Protein AF-A0A967Y4Q7-F1 (afdb_monomer_lite)

Structure (mmCIF, N/CA/C/O backbone):
data_AF-A0A967Y4Q7-F1
#
_entry.id   AF-A0A967Y4Q7-F1
#
loop_
_atom_site.group_PDB
_atom_site.id
_atom_site.type_symbol
_atom_site.label_atom_id
_atom_site.label_alt_id
_atom_site.label_comp_id
_atom_site.label_asym_id
_atom_site.label_entity_id
_atom_site.label_seq_id
_atom_site.pdbx_PDB_ins_code
_atom_site.Cartn_x
_atom_site.Cartn_y
_atom_site.Cartn_z
_atom_site.occupancy
_atom_site.B_iso_or_equiv
_atom_site.auth_seq_id
_atom_site.auth_comp_id
_atom_site.auth_asym_id
_atom_site.auth_atom_id
_atom_site.pdbx_PDB_model_num
ATOM 1 N N . ALA A 1 1 ? 16.963 26.148 -18.806 1.00 37.78 1 ALA A N 1
ATOM 2 C CA . ALA A 1 1 ? 16.227 24.899 -18.548 1.00 37.78 1 ALA A CA 1
ATOM 3 C C . ALA A 1 1 ? 15.936 24.837 -17.059 1.00 37.78 1 ALA A C 1
ATOM 5 O O . ALA A 1 1 ? 16.875 24.818 -16.275 1.00 37.78 1 ALA A O 1
ATOM 6 N N . VAL A 1 2 ? 14.665 24.935 -16.664 1.00 33.19 2 VAL A N 1
ATOM 7 C CA . VAL A 1 2 ? 14.272 24.730 -15.265 1.00 33.19 2 VAL A CA 1
ATOM 8 C C . VAL A 1 2 ? 14.426 23.237 -15.007 1.00 33.19 2 VAL A C 1
ATOM 10 O O . VAL A 1 2 ? 13.706 22.429 -15.586 1.00 33.19 2 VAL A O 1
ATOM 13 N N . THR A 1 3 ? 15.435 22.876 -14.223 1.00 41.47 3 THR A N 1
ATOM 14 C CA . THR A 1 3 ? 15.674 21.522 -13.732 1.00 41.47 3 THR A CA 1
ATOM 15 C C . THR A 1 3 ? 14.458 21.097 -12.917 1.00 41.47 3 THR A C 1
ATOM 17 O O . THR A 1 3 ? 14.255 21.542 -11.789 1.00 41.47 3 THR A O 1
ATOM 20 N N . GLY A 1 4 ? 13.595 20.291 -13.535 1.00 41.75 4 GLY A N 1
ATOM 21 C CA . GLY A 1 4 ? 12.357 19.776 -12.960 1.00 41.75 4 GLY A CA 1
ATOM 22 C C . GLY A 1 4 ? 12.623 18.727 -11.888 1.00 41.75 4 GLY A C 1
ATOM 23 O O . GLY A 1 4 ? 12.238 17.575 -12.035 1.00 41.75 4 GLY A O 1
ATOM 24 N N . SER A 1 5 ? 13.253 19.132 -10.789 1.00 44.91 5 SER A N 1
ATOM 25 C CA . SER A 1 5 ? 13.360 18.362 -9.552 1.00 44.91 5 SER A CA 1
ATOM 26 C C . SER A 1 5 ? 12.029 18.384 -8.792 1.00 44.91 5 SER A C 1
ATOM 28 O O . SER A 1 5 ? 11.983 18.713 -7.611 1.00 44.91 5 SER A O 1
ATOM 30 N N . PHE A 1 6 ? 10.919 18.045 -9.449 1.00 44.53 6 PHE A N 1
ATOM 31 C CA . PHE A 1 6 ? 9.674 17.717 -8.754 1.00 44.53 6 PHE A CA 1
ATOM 32 C C . PHE A 1 6 ? 9.719 16.234 -8.381 1.00 44.53 6 PHE A C 1
ATOM 34 O O . PHE A 1 6 ? 9.002 15.409 -8.931 1.00 44.53 6 PHE A O 1
ATOM 41 N N . ALA A 1 7 ? 10.635 15.890 -7.473 1.00 47.94 7 ALA A N 1
ATOM 42 C CA . ALA A 1 7 ? 10.670 14.579 -6.836 1.00 47.94 7 ALA A CA 1
ATOM 43 C C . ALA A 1 7 ? 9.380 14.357 -6.019 1.00 47.94 7 ALA A C 1
ATOM 45 O O . ALA A 1 7 ? 8.644 15.289 -5.729 1.00 47.94 7 ALA A O 1
ATOM 46 N N . LEU A 1 8 ? 9.106 13.140 -5.560 1.00 43.34 8 LEU A N 1
ATOM 47 C CA . LEU A 1 8 ? 8.021 12.843 -4.603 1.00 43.34 8 LEU A CA 1
ATOM 48 C C . LEU A 1 8 ? 8.136 13.601 -3.258 1.00 43.34 8 LEU A C 1
ATOM 50 O O . LEU A 1 8 ? 7.168 13.692 -2.498 1.00 43.34 8 LEU A O 1
ATOM 54 N N . LEU A 1 9 ? 9.314 14.168 -2.981 1.00 46.34 9 LEU A N 1
ATOM 55 C CA . LEU A 1 9 ? 9.641 14.926 -1.772 1.00 46.34 9 LEU A CA 1
ATOM 56 C C . LEU A 1 9 ? 8.742 16.158 -1.548 1.00 46.34 9 LEU A C 1
ATOM 58 O O . LEU A 1 9 ? 8.287 16.320 -0.421 1.00 46.34 9 LEU A O 1
ATOM 62 N N . PRO A 1 10 ? 8.417 17.003 -2.546 1.00 50.44 10 PRO A N 1
ATOM 63 C CA . PRO A 1 10 ? 7.498 18.119 -2.363 1.00 50.44 10 PRO A CA 1
ATOM 64 C C . PRO A 1 10 ? 6.077 17.734 -1.953 1.00 50.44 10 PRO A C 1
ATOM 66 O O . PRO A 1 10 ? 5.562 18.403 -1.085 1.00 50.44 10 PRO A O 1
ATOM 69 N N . ILE A 1 11 ? 5.406 16.695 -2.461 1.00 52.03 11 ILE A N 1
ATOM 70 C CA . ILE A 1 11 ? 3.996 16.464 -2.049 1.00 52.03 11 ILE A CA 1
ATOM 71 C C . ILE A 1 11 ? 3.916 15.831 -0.652 1.00 52.03 11 ILE A C 1
ATOM 73 O O . ILE A 1 11 ? 3.175 16.311 0.207 1.00 52.03 11 ILE A O 1
ATOM 77 N N . ILE A 1 12 ? 4.725 14.801 -0.378 1.00 52.66 12 ILE A N 1
ATOM 78 C CA . ILE A 1 12 ? 4.792 14.190 0.961 1.00 52.66 12 ILE A CA 1
ATOM 79 C C . ILE A 1 12 ? 5.370 15.193 1.974 1.00 52.66 12 ILE A C 1
ATOM 81 O O . ILE A 1 12 ? 4.873 15.307 3.090 1.00 52.66 12 ILE A O 1
ATOM 85 N N . GLY A 1 13 ? 6.380 15.968 1.580 1.00 53.22 13 GLY A N 1
ATOM 86 C CA . GLY A 1 13 ? 6.998 16.994 2.417 1.00 53.22 13 GLY A CA 1
ATOM 87 C C . GLY A 1 13 ? 6.123 18.228 2.642 1.00 53.22 13 GLY A C 1
ATOM 88 O O . GLY A 1 13 ? 6.105 18.764 3.740 1.00 53.22 13 GLY A O 1
ATOM 89 N N . PHE A 1 14 ? 5.376 18.688 1.639 1.00 55.16 14 PHE A N 1
ATOM 90 C CA . PHE A 1 14 ? 4.602 19.935 1.709 1.00 55.16 14 PHE A CA 1
ATOM 91 C C . PHE A 1 14 ? 3.170 19.726 2.198 1.00 55.16 14 PHE A C 1
ATOM 93 O O . PHE A 1 14 ? 2.576 20.654 2.729 1.00 55.16 14 PHE A O 1
ATOM 100 N N . VAL A 1 15 ? 2.605 18.527 2.033 1.00 58.84 15 VAL A N 1
ATOM 101 C CA . VAL A 1 15 ? 1.252 18.196 2.511 1.00 58.84 15 VAL A CA 1
ATOM 102 C C . VAL A 1 15 ? 1.319 17.182 3.647 1.00 58.84 15 VAL A C 1
ATOM 104 O O . VAL A 1 15 ? 0.730 17.401 4.701 1.00 58.84 15 VAL A O 1
ATOM 107 N N . GLY A 1 16 ? 2.090 16.107 3.484 1.00 66.00 16 GLY A N 1
ATOM 108 C CA . GLY A 1 16 ? 2.197 15.044 4.486 1.00 66.00 16 GLY A CA 1
ATOM 109 C C . GLY A 1 16 ? 2.816 15.506 5.807 1.00 66.00 16 GLY A C 1
ATOM 110 O O . GLY A 1 16 ? 2.240 15.246 6.857 1.00 66.00 16 GLY A O 1
ATOM 111 N N . VAL A 1 17 ? 3.939 16.234 5.780 1.00 72.19 17 VAL A N 1
ATOM 112 C CA . VAL A 1 17 ? 4.586 16.753 7.004 1.00 72.19 17 VAL A CA 1
ATOM 113 C C . VAL A 1 17 ? 3.688 17.728 7.769 1.00 72.19 17 VAL A C 1
ATOM 115 O O . VAL A 1 17 ? 3.510 17.512 8.964 1.00 72.19 17 VAL A O 1
ATOM 118 N N . PRO A 1 18 ? 3.085 18.769 7.162 1.00 73.00 18 PRO A N 1
ATOM 119 C CA . PRO A 1 18 ? 2.201 19.655 7.912 1.00 73.00 18 PRO A CA 1
ATOM 120 C C . PRO A 1 18 ? 0.916 18.972 8.372 1.00 73.00 18 PRO A C 1
ATOM 122 O O . PRO A 1 18 ? 0.456 19.302 9.459 1.00 73.00 18 PRO A O 1
ATOM 125 N N . ILE A 1 19 ? 0.370 17.998 7.630 1.00 75.56 19 ILE A N 1
ATOM 126 C CA . ILE A 1 19 ? -0.729 17.168 8.144 1.00 75.56 19 ILE A CA 1
ATOM 127 C C . ILE A 1 19 ? -0.257 16.413 9.382 1.00 75.56 19 ILE A C 1
ATOM 129 O O . ILE A 1 19 ? -0.888 16.550 10.417 1.00 75.56 19 ILE A O 1
ATOM 133 N N . LEU A 1 20 ? 0.871 15.701 9.316 1.00 76.06 20 LEU A N 1
ATOM 134 C CA . LEU A 1 20 ? 1.424 14.946 10.442 1.00 76.06 20 LEU A CA 1
ATOM 135 C C . LEU A 1 20 ? 1.675 15.848 11.661 1.00 76.06 20 LEU A C 1
ATOM 137 O O . LEU A 1 20 ? 1.297 15.510 12.780 1.00 76.06 20 LEU A O 1
ATOM 141 N N . LEU A 1 21 ? 2.276 17.020 11.445 1.00 78.38 21 LEU A N 1
ATOM 142 C CA . LEU A 1 21 ? 2.507 18.019 12.486 1.00 78.38 21 LEU A CA 1
ATOM 143 C C . LEU A 1 21 ? 1.187 18.549 13.047 1.00 78.38 21 LEU A C 1
ATOM 145 O O . LEU A 1 21 ? 1.064 18.680 14.261 1.00 78.38 21 LEU A O 1
ATOM 149 N N . ALA A 1 22 ? 0.187 18.807 12.205 1.00 76.44 22 ALA A N 1
ATOM 150 C CA . ALA A 1 22 ? -1.138 19.202 12.658 1.00 76.44 22 ALA A CA 1
ATOM 151 C C . ALA A 1 22 ? -1.788 18.090 13.493 1.00 76.44 22 ALA A C 1
ATOM 153 O O . ALA A 1 22 ? -2.303 18.383 14.566 1.00 76.44 22 ALA A O 1
ATOM 154 N N . THR A 1 23 ? -1.702 16.816 13.101 1.00 75.94 23 THR A N 1
ATOM 155 C CA . THR A 1 23 ? -2.238 15.708 13.906 1.00 75.94 23 THR A CA 1
ATOM 156 C C . THR A 1 23 ? -1.510 15.558 15.243 1.00 75.94 23 THR A C 1
ATOM 158 O O . THR A 1 23 ? -2.141 15.285 16.256 1.00 75.94 23 THR A O 1
ATOM 161 N N . LEU A 1 24 ? -0.194 15.765 15.290 1.00 78.25 24 LEU A N 1
ATOM 162 C CA . LEU A 1 24 ? 0.583 15.613 16.527 1.00 78.25 24 LEU A CA 1
ATOM 163 C C . LEU A 1 24 ? 0.450 16.817 17.478 1.00 78.25 24 LEU A C 1
ATOM 165 O O . LEU A 1 24 ? 0.500 16.672 18.704 1.00 78.25 24 LEU A O 1
ATOM 169 N N . LEU A 1 25 ? 0.308 18.025 16.932 1.00 82.62 25 LEU A N 1
ATOM 170 C CA . LEU A 1 25 ? 0.330 19.266 17.708 1.00 82.62 25 LEU A CA 1
ATOM 171 C C . LEU A 1 25 ? -1.070 19.807 18.019 1.00 82.62 25 LEU A C 1
ATOM 173 O O . LEU A 1 25 ? -1.231 20.482 19.036 1.00 82.62 25 LEU A O 1
ATOM 177 N N . HIS A 1 26 ? -2.080 19.506 17.199 1.00 81.00 26 HIS A N 1
ATOM 178 C CA . HIS A 1 26 ? -3.440 19.997 17.408 1.00 81.00 26 HIS A CA 1
ATOM 179 C C . HIS A 1 26 ? -4.152 19.204 18.519 1.00 81.00 26 HIS A C 1
ATOM 181 O O . HIS A 1 26 ? -4.072 17.975 18.532 1.00 81.00 26 HIS A O 1
ATOM 187 N N . PRO A 1 27 ? -4.904 19.853 19.429 1.00 76.44 27 PRO A N 1
ATOM 188 C CA . PRO A 1 27 ? -5.603 19.171 20.523 1.00 76.44 27 PRO A CA 1
ATOM 189 C C . PRO A 1 27 ? -6.540 18.050 20.046 1.00 76.44 27 PRO A C 1
ATOM 191 O O . PRO A 1 27 ? -6.556 16.977 20.640 1.00 76.44 27 PRO A O 1
ATOM 194 N N . SER A 1 28 ? -7.242 18.246 18.925 1.00 74.00 28 SER A N 1
ATOM 195 C CA . SER A 1 28 ? -8.076 17.196 18.312 1.00 74.00 28 SER A CA 1
ATOM 196 C C . SER A 1 28 ? -7.262 16.018 17.768 1.00 74.00 28 SER A C 1
ATOM 198 O O . SER A 1 28 ? -7.726 14.885 17.793 1.00 74.00 28 SER A O 1
ATOM 200 N N . GLY A 1 29 ? -6.041 16.270 17.290 1.00 70.75 29 GLY A N 1
ATOM 201 C CA . GLY A 1 29 ? -5.154 15.218 16.804 1.00 70.75 29 GLY A CA 1
ATOM 202 C C . GLY A 1 29 ? -4.457 14.462 17.942 1.00 70.75 29 GLY A C 1
ATOM 203 O O . GLY A 1 29 ? -4.289 13.252 17.861 1.00 70.75 29 GLY A O 1
ATOM 204 N N . ARG A 1 30 ? -4.158 15.128 19.064 1.00 76.50 30 ARG A N 1
ATOM 205 C CA . ARG A 1 30 ? -3.677 14.459 20.285 1.00 76.50 30 ARG A CA 1
ATOM 206 C C . ARG A 1 30 ? -4.717 13.517 20.883 1.00 76.50 30 ARG A C 1
ATOM 208 O O . ARG A 1 30 ? -4.339 12.453 21.358 1.00 76.50 30 ARG A O 1
ATOM 215 N N . GLY A 1 31 ? -5.999 13.886 20.823 1.00 74.69 31 GLY A N 1
ATOM 216 C CA . GLY A 1 31 ? -7.104 12.993 21.186 1.00 74.69 31 GLY A CA 1
ATOM 217 C C . GLY A 1 31 ? -7.113 11.723 20.334 1.00 74.69 31 GLY A C 1
ATOM 218 O O . GLY A 1 31 ? -7.131 10.629 20.884 1.00 74.69 31 GLY A O 1
ATOM 219 N N . LEU A 1 32 ? -6.967 11.871 19.012 1.00 71.56 32 LEU A N 1
ATOM 220 C CA . LEU A 1 32 ? -6.824 10.742 18.088 1.00 71.56 32 LEU A CA 1
ATOM 221 C C . LEU A 1 32 ? -5.605 9.871 18.438 1.00 71.56 32 LEU A C 1
ATOM 223 O O . LEU A 1 32 ? -5.719 8.659 18.517 1.00 71.56 32 LEU A O 1
ATOM 227 N N . VAL A 1 33 ? -4.433 10.461 18.683 1.00 73.00 33 VAL A N 1
ATOM 228 C CA . VAL A 1 33 ? -3.224 9.694 19.042 1.00 73.00 33 VAL A CA 1
ATOM 229 C C . VAL A 1 33 ? -3.401 8.939 20.363 1.00 73.00 33 VAL A C 1
ATOM 231 O O . VAL A 1 33 ? -2.970 7.791 20.460 1.00 73.00 33 VAL A O 1
ATOM 234 N N . ALA A 1 34 ? -4.037 9.550 21.365 1.00 71.62 34 ALA A N 1
ATOM 235 C CA . ALA A 1 34 ? -4.336 8.895 22.636 1.00 71.62 34 ALA A CA 1
ATOM 236 C C . ALA A 1 34 ? -5.294 7.707 22.443 1.00 71.62 34 ALA A C 1
ATOM 238 O O . ALA A 1 34 ? -4.981 6.602 22.876 1.00 71.62 34 ALA A O 1
ATOM 239 N N . GLU A 1 35 ? -6.383 7.906 21.695 1.00 71.38 35 GLU A N 1
ATOM 240 C CA . GLU A 1 35 ? -7.358 6.862 21.348 1.00 71.38 35 GLU A CA 1
ATOM 241 C C . GLU A 1 35 ? -6.690 5.674 20.636 1.00 71.38 35 GLU A C 1
ATOM 243 O O . GLU A 1 35 ? -6.879 4.519 21.014 1.00 71.38 35 GLU A O 1
ATOM 248 N N . LEU A 1 36 ? -5.823 5.959 19.661 1.00 71.25 36 LEU A N 1
ATOM 249 C CA . LEU A 1 36 ? -5.069 4.941 18.929 1.00 71.25 36 LEU A CA 1
ATOM 250 C C . LEU A 1 36 ? -4.068 4.180 19.812 1.00 71.25 36 LEU A C 1
ATOM 252 O O . LEU A 1 36 ? -3.813 2.997 19.584 1.00 71.25 36 LEU A O 1
ATOM 256 N N . THR A 1 37 ? -3.484 4.854 20.804 1.00 70.38 37 THR A N 1
ATOM 257 C CA . THR A 1 37 ? -2.506 4.252 21.722 1.00 70.38 37 THR A CA 1
ATOM 258 C C . THR A 1 37 ? -3.188 3.337 22.741 1.00 70.38 37 THR A C 1
ATOM 260 O O . THR A 1 37 ? -2.629 2.301 23.094 1.00 70.38 37 THR A O 1
ATOM 263 N N . GLU A 1 38 ? -4.392 3.692 23.192 1.00 74.00 38 GLU A N 1
ATOM 264 C CA . GLU A 1 38 ? -5.153 2.923 24.182 1.00 74.00 38 GLU A CA 1
ATOM 265 C C . GLU A 1 38 ? -5.881 1.717 23.574 1.00 74.00 38 GLU A C 1
ATOM 267 O O . GLU A 1 38 ? -5.887 0.645 24.179 1.00 74.00 38 GLU A O 1
ATOM 272 N N . ALA A 1 39 ? -6.457 1.857 22.374 1.00 69.62 39 ALA A N 1
ATOM 273 C CA . ALA A 1 39 ? -7.186 0.772 21.711 1.00 69.62 39 ALA A CA 1
ATOM 274 C C . ALA A 1 39 ? -6.257 -0.343 21.193 1.00 69.62 39 ALA A C 1
ATOM 276 O O . ALA A 1 39 ? -6.616 -1.523 21.213 1.00 69.62 39 ALA A O 1
ATOM 277 N N . GLY A 1 40 ? -5.046 0.025 20.760 1.00 74.12 40 GLY A N 1
ATOM 278 C CA . GLY A 1 40 ? -4.102 -0.882 20.111 1.00 74.12 40 GLY A CA 1
ATOM 279 C C . GLY A 1 40 ? -4.555 -1.321 18.704 1.00 74.12 40 GLY A C 1
ATOM 280 O O . GLY A 1 40 ? -5.737 -1.288 18.373 1.00 74.12 40 GLY A O 1
ATOM 281 N N . PRO A 1 41 ? -3.623 -1.729 17.823 1.00 87.19 41 PRO A N 1
ATOM 282 C CA . PRO A 1 41 ? -3.967 -2.080 16.450 1.00 87.19 41 PRO A CA 1
ATOM 283 C C . PRO A 1 41 ? -4.684 -3.431 16.355 1.00 87.19 41 PRO A C 1
ATOM 285 O O . PRO A 1 41 ? -4.310 -4.408 17.016 1.00 87.19 41 PRO A O 1
ATOM 288 N N . ASN A 1 42 ? -5.625 -3.535 15.417 1.00 91.12 42 ASN A N 1
ATOM 289 C CA . ASN A 1 42 ? -6.160 -4.810 14.968 1.00 91.12 42 ASN A CA 1
ATOM 290 C C . ASN A 1 42 ? -5.034 -5.648 14.345 1.00 91.12 42 ASN A C 1
ATOM 292 O O . ASN A 1 42 ? -4.510 -5.336 13.272 1.00 91.12 42 ASN A O 1
ATOM 296 N N . LYS A 1 43 ? -4.659 -6.733 15.027 1.00 92.62 43 LYS A N 1
ATOM 297 C CA . LYS A 1 43 ? -3.515 -7.573 14.646 1.00 92.62 43 LYS A CA 1
ATOM 298 C C . LYS A 1 43 ? -3.709 -8.269 13.300 1.00 92.62 43 LYS A C 1
ATOM 300 O O . LYS A 1 43 ? -2.724 -8.478 12.597 1.00 92.62 43 LYS A O 1
ATOM 305 N N . LEU A 1 44 ? -4.946 -8.623 12.945 1.00 93.69 44 LEU A N 1
ATOM 306 C CA . LEU A 1 44 ? -5.255 -9.273 11.673 1.00 93.69 44 LEU A CA 1
ATOM 307 C C . LEU A 1 44 ? -5.036 -8.301 10.511 1.00 93.69 44 LEU A C 1
ATOM 309 O O . LEU A 1 44 ? -4.266 -8.601 9.599 1.00 93.69 44 LEU A O 1
ATOM 313 N N . LEU A 1 45 ? -5.654 -7.119 10.571 1.00 94.00 45 LEU A N 1
ATOM 314 C CA . LEU A 1 45 ? -5.495 -6.085 9.547 1.00 94.00 45 LEU A CA 1
ATOM 315 C C . LEU A 1 45 ? -4.042 -5.618 9.453 1.00 94.00 45 LEU A C 1
ATOM 317 O O . LEU A 1 45 ? -3.497 -5.545 8.353 1.00 94.00 45 LEU A O 1
ATOM 321 N N . LEU A 1 46 ? -3.381 -5.404 10.594 1.00 95.38 46 LEU A N 1
ATOM 322 C CA . LEU A 1 46 ? -1.966 -5.046 10.625 1.00 95.38 46 LEU A CA 1
ATOM 323 C C . LEU A 1 46 ? -1.095 -6.137 9.988 1.00 95.38 46 LEU A C 1
ATOM 325 O O . LEU A 1 46 ? -0.209 -5.830 9.194 1.00 95.38 46 LEU A O 1
ATOM 329 N N . GLY A 1 47 ? -1.362 -7.409 10.293 1.00 96.31 47 GLY A N 1
ATOM 330 C CA . GLY A 1 47 ? -0.661 -8.543 9.693 1.00 96.31 47 GLY A CA 1
ATOM 331 C C . GLY A 1 47 ? -0.810 -8.580 8.172 1.00 96.31 47 GLY A C 1
ATOM 332 O O . GLY A 1 47 ? 0.178 -8.774 7.465 1.00 96.31 47 GLY A O 1
ATOM 333 N N . LEU A 1 48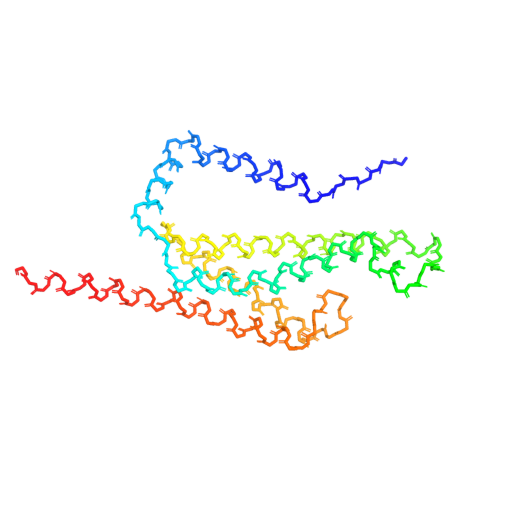 ? -2.014 -8.318 7.654 1.00 96.75 48 LEU A N 1
ATOM 334 C CA . LEU A 1 48 ? -2.270 -8.229 6.213 1.00 96.75 48 LEU A CA 1
ATOM 335 C C . LEU A 1 48 ? -1.538 -7.051 5.559 1.00 96.75 48 LEU A C 1
ATOM 337 O O . LEU A 1 48 ? -1.035 -7.197 4.445 1.00 96.75 48 LEU A O 1
ATOM 341 N N . VAL A 1 49 ? -1.441 -5.906 6.239 1.00 96.75 49 VAL A N 1
ATOM 342 C CA . VAL A 1 49 ? -0.682 -4.743 5.754 1.00 96.75 49 VAL A CA 1
ATOM 343 C C . VAL A 1 49 ? 0.810 -5.046 5.713 1.00 96.75 49 VAL A C 1
ATOM 345 O O . VAL A 1 49 ? 1.450 -4.795 4.696 1.00 96.75 49 VAL A O 1
ATOM 348 N N . VAL A 1 50 ? 1.365 -5.627 6.778 1.00 96.50 50 VAL A N 1
ATOM 349 C CA . VAL A 1 50 ? 2.781 -6.024 6.830 1.00 96.50 50 VAL A CA 1
ATOM 350 C C . VAL A 1 50 ? 3.097 -7.052 5.742 1.00 96.50 50 VAL A C 1
ATOM 352 O O . VAL A 1 50 ? 4.116 -6.932 5.063 1.00 96.50 50 VAL A O 1
ATOM 355 N N . LEU A 1 51 ? 2.200 -8.018 5.523 1.00 96.31 51 LEU A N 1
ATOM 356 C CA . LEU A 1 51 ? 2.331 -9.010 4.458 1.00 96.31 51 LEU A CA 1
ATOM 357 C C . LEU A 1 51 ? 2.371 -8.360 3.067 1.00 96.31 51 LEU A C 1
ATOM 359 O O . LEU A 1 51 ? 3.200 -8.739 2.243 1.00 96.31 51 LEU A O 1
ATOM 363 N N . ALA A 1 52 ? 1.511 -7.371 2.806 1.00 95.19 52 ALA A N 1
ATOM 364 C CA . ALA A 1 52 ? 1.489 -6.652 1.532 1.00 95.19 52 ALA A CA 1
ATOM 365 C C . ALA A 1 52 ? 2.629 -5.638 1.379 1.00 95.19 52 ALA A C 1
ATOM 367 O O . ALA A 1 52 ? 3.038 -5.350 0.254 1.00 95.19 52 ALA A O 1
ATOM 368 N N . ALA A 1 53 ? 3.172 -5.114 2.479 1.00 95.25 53 ALA A N 1
ATOM 369 C CA . ALA A 1 53 ? 4.226 -4.108 2.446 1.00 95.25 53 ALA A CA 1
ATOM 370 C C . ALA A 1 53 ? 5.465 -4.599 1.696 1.00 95.25 53 ALA A C 1
ATOM 372 O O . ALA A 1 53 ? 6.014 -3.853 0.895 1.00 95.25 53 ALA A O 1
ATOM 373 N N . ILE A 1 54 ? 5.876 -5.856 1.885 1.00 94.62 54 ILE A N 1
ATOM 374 C CA . ILE A 1 54 ? 7.066 -6.408 1.221 1.00 94.62 54 ILE A CA 1
ATOM 375 C C . ILE A 1 54 ? 6.938 -6.352 -0.316 1.00 94.62 54 ILE A C 1
ATOM 377 O O . ILE A 1 54 ? 7.756 -5.677 -0.949 1.00 94.62 54 ILE A O 1
ATOM 381 N N . PRO A 1 55 ? 5.937 -7.000 -0.949 1.00 94.75 55 PRO A N 1
ATOM 382 C CA . PRO A 1 55 ? 5.801 -6.963 -2.402 1.00 94.75 55 PRO A CA 1
ATOM 383 C C . PRO A 1 55 ? 5.446 -5.571 -2.940 1.00 94.75 55 PRO A C 1
ATOM 385 O O . PRO A 1 55 ? 5.885 -5.232 -4.038 1.00 94.75 55 PRO A O 1
ATOM 388 N N . LEU A 1 56 ? 4.695 -4.749 -2.196 1.00 93.44 56 LEU A N 1
ATOM 389 C CA . LEU A 1 56 ? 4.362 -3.384 -2.618 1.00 93.44 56 LEU A CA 1
ATOM 390 C C . LEU A 1 56 ? 5.588 -2.466 -2.613 1.00 93.44 56 LEU A C 1
ATOM 392 O O . LEU A 1 56 ? 5.788 -1.719 -3.564 1.00 93.44 56 LEU A O 1
ATOM 396 N N . LEU A 1 57 ? 6.433 -2.530 -1.584 1.00 93.94 57 LEU A N 1
ATOM 397 C CA . LEU A 1 57 ? 7.655 -1.727 -1.512 1.00 93.94 57 LEU A CA 1
ATOM 398 C C . LEU A 1 57 ? 8.684 -2.178 -2.551 1.00 93.94 57 LEU A C 1
ATOM 400 O O . LEU A 1 57 ? 9.316 -1.332 -3.181 1.00 93.94 57 LEU A O 1
ATOM 404 N N . ALA A 1 58 ? 8.814 -3.490 -2.781 1.00 93.31 58 ALA A N 1
ATOM 405 C CA . ALA A 1 58 ? 9.652 -4.019 -3.856 1.00 93.31 58 ALA A CA 1
ATOM 406 C C . ALA A 1 58 ? 9.184 -3.511 -5.229 1.00 93.31 58 ALA A C 1
ATOM 408 O O . ALA A 1 58 ? 9.996 -3.035 -6.022 1.00 93.31 58 ALA A O 1
ATOM 409 N N . PHE A 1 59 ? 7.873 -3.537 -5.480 1.00 92.25 59 PHE A N 1
ATOM 410 C CA . PHE A 1 59 ? 7.295 -2.973 -6.694 1.00 92.25 59 PHE A CA 1
ATOM 411 C C . PHE A 1 59 ? 7.544 -1.459 -6.786 1.00 92.25 59 PHE A C 1
ATOM 413 O O . PHE A 1 59 ? 8.007 -0.974 -7.811 1.00 92.25 59 PHE A O 1
ATOM 420 N N . GLY A 1 60 ? 7.361 -0.705 -5.701 1.00 89.75 60 GLY A N 1
ATOM 421 C CA . GLY A 1 60 ? 7.659 0.731 -5.662 1.00 89.75 60 GLY A CA 1
ATOM 422 C C . GLY A 1 60 ? 9.116 1.053 -5.997 1.00 89.75 60 GLY A C 1
ATOM 423 O O . GLY A 1 60 ? 9.381 1.986 -6.751 1.00 89.75 60 GLY A O 1
ATOM 424 N N . ALA A 1 61 ? 10.062 0.244 -5.516 1.00 88.50 61 ALA A N 1
ATOM 425 C CA . ALA A 1 61 ? 11.470 0.381 -5.878 1.00 88.50 61 ALA A CA 1
ATOM 426 C C . ALA A 1 61 ? 11.706 0.168 -7.384 1.00 88.50 61 ALA A C 1
ATOM 428 O O . ALA A 1 61 ? 12.486 0.906 -7.987 1.00 88.50 61 ALA A O 1
ATOM 429 N N . GLN A 1 62 ? 10.996 -0.777 -8.015 1.00 89.12 62 GLN A N 1
ATOM 430 C CA . GLN A 1 62 ? 11.042 -0.957 -9.472 1.00 89.12 62 GLN A CA 1
ATOM 431 C C . GLN A 1 62 ? 10.508 0.276 -10.208 1.00 89.12 62 GLN A C 1
ATOM 433 O O . GLN A 1 62 ? 11.144 0.752 -11.145 1.00 89.12 62 GLN A O 1
ATOM 438 N N . GLN A 1 63 ? 9.404 0.859 -9.739 1.00 87.31 63 GLN A N 1
ATOM 439 C CA . GLN A 1 63 ? 8.836 2.068 -10.341 1.00 87.31 63 GLN A CA 1
ATOM 440 C C . GLN A 1 63 ? 9.789 3.263 -10.240 1.00 87.31 63 GLN A C 1
ATOM 442 O O . GLN A 1 63 ? 9.973 3.988 -11.214 1.00 87.31 63 GLN A O 1
ATOM 447 N N . VAL A 1 64 ? 10.466 3.439 -9.103 1.00 84.56 64 VAL A N 1
ATOM 448 C CA . VAL A 1 64 ? 11.520 4.457 -8.951 1.00 84.56 64 VAL A CA 1
ATOM 449 C C . VAL A 1 64 ? 12.712 4.171 -9.873 1.00 84.56 64 VAL A C 1
ATOM 451 O O . VAL A 1 64 ? 13.286 5.092 -10.455 1.00 84.56 64 VAL A O 1
ATOM 454 N N . GLY A 1 65 ? 13.079 2.904 -10.057 1.00 79.94 65 GLY A N 1
ATOM 455 C CA . GLY A 1 65 ? 14.128 2.502 -10.994 1.00 79.94 65 GLY A CA 1
ATOM 456 C C . GLY A 1 65 ? 13.792 2.810 -12.459 1.00 79.94 65 GLY A C 1
ATOM 457 O O . GLY A 1 65 ? 14.671 3.246 -13.202 1.00 79.94 65 GLY A O 1
ATOM 458 N N . LEU A 1 66 ? 12.529 2.644 -12.862 1.00 81.31 66 LEU A N 1
ATOM 459 C CA . LEU A 1 66 ? 12.022 3.047 -14.181 1.00 81.31 66 LEU A CA 1
ATOM 460 C C . LEU A 1 66 ? 11.972 4.574 -14.319 1.00 81.31 66 LEU A C 1
ATOM 462 O O . LEU A 1 66 ? 12.384 5.123 -15.333 1.00 81.31 66 LEU A O 1
ATOM 466 N N . GLN A 1 67 ? 11.546 5.270 -13.266 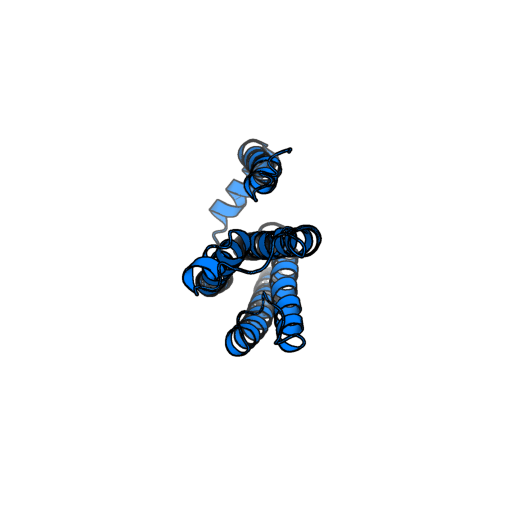1.00 79.75 67 GLN A N 1
ATOM 467 C CA . GLN A 1 67 ? 11.486 6.730 -13.211 1.00 79.75 67 GLN A CA 1
ATOM 468 C C . GLN A 1 67 ? 12.854 7.402 -13.399 1.00 79.75 67 GLN A C 1
ATOM 470 O O . GLN A 1 67 ? 12.956 8.478 -13.984 1.00 79.75 67 GLN A O 1
ATOM 475 N N . THR A 1 68 ? 13.896 6.798 -12.829 1.00 77.69 68 THR A N 1
ATOM 476 C CA . THR A 1 68 ? 15.263 7.338 -12.818 1.00 77.69 68 THR A CA 1
ATOM 477 C C . THR A 1 68 ? 16.109 6.858 -13.995 1.00 77.69 68 THR A C 1
ATOM 479 O O . THR A 1 68 ? 17.252 7.287 -14.124 1.00 77.69 68 THR A O 1
ATOM 482 N N . GLY A 1 69 ? 15.587 5.948 -14.826 1.00 69.56 69 GLY A N 1
ATOM 483 C CA . GLY A 1 69 ? 16.352 5.276 -15.880 1.00 69.56 69 GLY A CA 1
ATOM 484 C C . GLY A 1 69 ? 17.389 4.271 -15.355 1.00 69.56 69 GLY A C 1
ATOM 485 O O . GLY A 1 69 ? 18.103 3.659 -16.145 1.00 69.56 69 GLY A O 1
ATOM 486 N N . ALA A 1 70 ? 17.478 4.047 -14.037 1.00 73.06 70 ALA A N 1
ATOM 487 C CA . ALA A 1 70 ? 18.454 3.138 -13.435 1.00 73.06 70 ALA A CA 1
ATOM 488 C C . ALA A 1 70 ? 18.262 1.683 -13.896 1.00 73.06 70 ALA A C 1
ATOM 490 O O . ALA A 1 70 ? 19.236 0.965 -14.117 1.00 73.06 70 ALA A O 1
ATOM 491 N N . ILE A 1 71 ? 17.009 1.256 -14.080 1.00 70.44 71 ILE A N 1
ATOM 492 C CA . ILE A 1 71 ? 16.691 -0.087 -14.587 1.00 70.44 71 ILE A CA 1
ATOM 493 C C . ILE A 1 71 ? 17.020 -0.208 -16.077 1.00 70.44 71 ILE A C 1
ATOM 495 O O . ILE A 1 71 ? 17.537 -1.239 -16.498 1.00 70.44 71 ILE A O 1
ATOM 499 N N . GLU A 1 72 ? 16.771 0.829 -16.874 1.00 67.00 72 GLU A N 1
ATOM 500 C CA . GLU A 1 72 ? 17.104 0.832 -18.306 1.00 67.00 72 GLU A CA 1
ATOM 501 C C . GLU A 1 72 ? 18.627 0.815 -18.522 1.00 67.00 72 GLU A C 1
ATOM 503 O O . GLU A 1 72 ? 19.135 0.051 -19.347 1.00 67.00 72 GLU A O 1
ATOM 508 N N . ALA A 1 73 ? 19.367 1.578 -17.711 1.00 62.34 73 ALA A N 1
ATOM 509 C CA . ALA A 1 73 ? 20.827 1.596 -17.705 1.00 62.34 73 ALA A CA 1
ATOM 510 C C . ALA A 1 73 ? 21.429 0.241 -17.293 1.00 62.34 73 ALA A C 1
ATOM 512 O O . ALA A 1 73 ? 22.390 -0.217 -17.912 1.00 62.34 73 ALA A O 1
ATOM 513 N N . ALA A 1 74 ? 20.845 -0.433 -16.296 1.00 65.06 74 ALA A N 1
ATOM 514 C CA . ALA A 1 74 ? 21.294 -1.752 -15.847 1.00 65.06 74 ALA A CA 1
ATOM 515 C C . ALA A 1 74 ? 21.101 -2.858 -16.905 1.00 65.06 74 ALA A C 1
ATOM 517 O O . ALA A 1 74 ? 21.863 -3.823 -16.916 1.00 65.06 74 ALA A O 1
ATOM 518 N N . HIS A 1 75 ? 20.123 -2.714 -17.809 1.00 64.69 75 HIS A N 1
ATOM 519 C CA . HIS A 1 75 ? 19.847 -3.677 -18.885 1.00 64.69 75 HIS A CA 1
ATOM 520 C C . HIS A 1 75 ? 20.560 -3.356 -20.215 1.00 64.69 75 HIS A C 1
ATOM 522 O O . HIS A 1 75 ? 20.358 -4.062 -21.199 1.00 64.69 75 HIS A O 1
ATOM 528 N N . GLY A 1 76 ? 21.424 -2.334 -20.261 1.00 51.72 76 GLY A N 1
ATOM 529 C CA . GLY A 1 76 ? 22.291 -2.067 -21.417 1.00 51.72 76 GLY A CA 1
ATOM 530 C C . GLY A 1 76 ? 21.614 -1.390 -22.618 1.00 51.72 76 GLY A C 1
ATOM 531 O O . GLY A 1 76 ? 22.173 -1.408 -23.712 1.00 51.72 76 GLY A O 1
ATOM 532 N N . HIS A 1 77 ? 20.446 -0.763 -22.439 1.00 51.41 77 HIS A N 1
ATOM 533 C CA . HIS A 1 77 ? 19.693 -0.086 -23.511 1.00 51.41 77 HIS A CA 1
ATOM 534 C C . HIS A 1 77 ? 19.926 1.436 -23.587 1.00 51.41 77 HIS A C 1
ATOM 536 O O . HIS A 1 77 ? 19.075 2.182 -24.070 1.00 51.41 77 HIS A O 1
ATOM 542 N N . ALA A 1 78 ? 21.087 1.917 -23.140 1.00 44.16 78 ALA A N 1
ATOM 543 C CA . ALA A 1 78 ? 21.462 3.328 -23.229 1.00 44.16 78 ALA A CA 1
ATOM 544 C C . ALA A 1 78 ? 21.767 3.722 -24.691 1.00 44.16 78 ALA A C 1
ATOM 546 O O . ALA A 1 78 ? 22.920 3.684 -25.114 1.00 44.16 78 ALA A O 1
ATOM 547 N N . GLY A 1 79 ? 20.749 4.054 -25.495 1.00 47.59 79 GLY A N 1
ATOM 548 C CA . GLY A 1 79 ? 21.006 4.430 -26.891 1.00 47.59 79 GLY A CA 1
ATOM 549 C C . GLY A 1 79 ? 19.840 4.862 -27.783 1.00 47.59 79 GLY A C 1
ATOM 550 O O . GLY A 1 79 ? 20.022 4.863 -28.998 1.00 47.59 79 GLY A O 1
ATOM 551 N N . ALA A 1 80 ? 18.667 5.230 -27.263 1.00 45.19 80 ALA A N 1
ATOM 552 C CA . ALA A 1 80 ? 17.554 5.677 -28.110 1.00 45.19 80 ALA A CA 1
ATOM 553 C C . ALA A 1 80 ? 17.391 7.211 -28.111 1.00 45.19 80 ALA A C 1
ATOM 555 O O . ALA A 1 80 ? 16.666 7.757 -27.296 1.00 45.19 80 ALA A O 1
ATOM 556 N N . GLY A 1 81 ? 18.082 7.861 -29.057 1.00 43.66 81 GLY A N 1
ATOM 557 C CA . GLY A 1 81 ? 17.681 9.063 -29.815 1.00 43.66 81 GLY A CA 1
ATOM 558 C C . GLY A 1 81 ? 17.040 10.270 -29.107 1.00 43.66 81 GLY A C 1
ATOM 559 O O . GLY A 1 81 ? 15.894 10.224 -28.673 1.00 43.66 81 GLY A O 1
ATOM 560 N N . HIS A 1 82 ? 17.726 11.410 -29.224 1.00 45.31 82 HIS A N 1
ATOM 561 C CA . HIS A 1 82 ? 17.431 12.725 -28.637 1.00 45.31 82 HIS A CA 1
ATOM 562 C C . HIS A 1 82 ? 16.068 13.370 -28.994 1.00 45.31 82 HIS A C 1
ATOM 564 O O . HIS A 1 82 ? 15.676 14.374 -28.401 1.00 45.31 82 HIS A O 1
ATOM 570 N N . ASP A 1 83 ? 15.309 12.790 -29.934 1.00 42.09 83 ASP A N 1
ATOM 571 C CA . ASP A 1 83 ? 14.194 13.481 -30.600 1.00 42.09 83 ASP A CA 1
ATOM 572 C C . ASP A 1 83 ? 12.816 12.812 -30.376 1.00 42.09 83 ASP A C 1
ATOM 574 O O . ASP A 1 83 ? 11.780 13.435 -30.607 1.00 42.09 83 ASP A O 1
ATOM 578 N N . ALA A 1 84 ? 12.775 11.576 -29.854 1.00 48.69 84 ALA A N 1
ATOM 579 C CA . ALA A 1 84 ? 11.565 10.953 -29.281 1.00 48.69 84 ALA A CA 1
ATOM 580 C C . ALA A 1 84 ? 11.437 11.224 -27.762 1.00 48.69 84 ALA A C 1
ATOM 582 O O . ALA A 1 84 ? 10.367 11.073 -27.166 1.00 48.69 84 ALA A O 1
ATOM 583 N N . GLU A 1 85 ? 12.533 11.691 -27.154 1.00 50.03 85 GLU A N 1
ATOM 584 C CA . GLU A 1 85 ? 12.724 11.889 -25.717 1.00 50.03 85 GLU A CA 1
ATOM 585 C C . GLU A 1 85 ? 11.729 12.879 -25.092 1.00 50.03 85 GLU A C 1
ATOM 587 O O . GLU A 1 85 ? 11.304 12.676 -23.962 1.00 50.03 85 GLU A O 1
ATOM 592 N N . VAL A 1 86 ? 11.289 13.931 -25.789 1.00 47.56 86 VAL A N 1
ATOM 593 C CA . VAL A 1 86 ? 10.597 15.056 -25.122 1.00 47.56 86 VAL A CA 1
ATOM 594 C C . VAL A 1 86 ? 9.108 14.788 -24.832 1.00 47.56 86 VAL A C 1
ATOM 596 O O . VAL A 1 86 ? 8.592 15.253 -23.815 1.00 47.56 86 VAL A O 1
ATOM 599 N N . HIS A 1 87 ? 8.404 14.009 -25.664 1.00 40.34 87 HIS A N 1
ATOM 600 C CA . HIS A 1 87 ? 6.992 13.656 -25.419 1.00 40.34 87 HIS A CA 1
ATOM 601 C C . HIS A 1 87 ? 6.856 12.378 -24.574 1.00 40.34 87 HIS A C 1
ATOM 603 O O . HIS A 1 87 ? 5.991 12.286 -23.702 1.00 40.34 87 HIS A O 1
ATOM 609 N N . GLU A 1 88 ? 7.754 11.415 -24.788 1.00 50.88 88 GLU A N 1
ATOM 610 C CA . GLU A 1 88 ? 7.746 10.127 -24.099 1.00 50.88 88 GLU A CA 1
ATOM 611 C C . GLU A 1 88 ? 8.327 10.222 -22.675 1.00 50.88 88 GLU A C 1
ATOM 613 O O . GLU A 1 88 ? 7.814 9.565 -21.764 1.00 50.88 88 GLU A O 1
ATOM 618 N N . ALA A 1 89 ? 9.306 11.108 -22.434 1.00 49.62 89 ALA A N 1
ATOM 619 C CA . ALA A 1 89 ? 9.811 11.363 -21.084 1.00 49.62 89 ALA A CA 1
ATOM 620 C C . ALA A 1 89 ? 8.742 11.993 -20.188 1.00 49.62 89 ALA A C 1
ATOM 622 O O . ALA A 1 89 ? 8.609 11.584 -19.041 1.00 49.62 89 ALA A O 1
ATOM 623 N N . HIS A 1 90 ? 7.923 12.927 -20.687 1.00 48.44 90 HIS A N 1
ATOM 624 C CA . HIS A 1 90 ? 6.914 13.593 -19.854 1.00 48.44 90 HIS A CA 1
ATOM 625 C C . HIS A 1 90 ? 5.817 12.636 -19.354 1.00 48.44 90 HIS A C 1
ATOM 627 O O . HIS A 1 90 ? 5.438 12.699 -18.185 1.00 48.44 90 HIS A O 1
ATOM 633 N N . VAL A 1 91 ? 5.324 11.716 -20.191 1.00 51.50 91 VAL A N 1
ATOM 634 C CA . VAL A 1 91 ? 4.267 10.766 -19.788 1.00 51.50 91 VAL A CA 1
ATOM 635 C C . VAL A 1 91 ? 4.814 9.683 -18.849 1.00 51.50 91 VAL A C 1
ATOM 637 O O . VAL A 1 91 ? 4.169 9.346 -17.853 1.00 51.50 91 VAL A O 1
ATOM 640 N N . LYS A 1 92 ? 6.034 9.185 -19.099 1.00 57.75 92 LYS A N 1
ATOM 641 C CA . LYS A 1 92 ? 6.693 8.190 -18.235 1.00 57.75 92 LYS A CA 1
ATOM 642 C C . LYS A 1 92 ? 7.061 8.767 -16.863 1.00 57.75 92 LYS A C 1
ATOM 644 O O . LYS A 1 92 ? 6.829 8.106 -15.851 1.00 57.75 92 LYS A O 1
ATOM 649 N N . TYR A 1 93 ? 7.538 10.016 -16.816 1.00 58.69 93 TYR A N 1
ATOM 650 C CA . TYR A 1 93 ? 8.004 10.661 -15.583 1.00 58.69 93 TYR A CA 1
ATOM 651 C C . TYR A 1 93 ? 6.882 10.897 -14.559 1.00 58.69 93 TYR A C 1
ATOM 653 O O . TYR A 1 93 ? 7.123 10.894 -13.355 1.00 58.69 93 TYR A O 1
ATOM 661 N N . HIS A 1 94 ? 5.640 11.107 -14.994 1.00 66.75 94 HIS A N 1
ATOM 662 C CA . HIS A 1 94 ? 4.526 11.270 -14.055 1.00 66.75 94 HIS A CA 1
ATOM 663 C C . HIS A 1 94 ? 3.906 9.934 -13.644 1.00 66.75 94 HIS A C 1
ATOM 665 O O . HIS A 1 94 ? 3.490 9.781 -12.495 1.00 66.75 94 HIS A O 1
ATOM 671 N N . HIS A 1 95 ? 3.879 8.957 -14.551 1.00 73.75 95 HIS A N 1
ATOM 672 C CA . HIS A 1 95 ? 3.226 7.673 -14.311 1.00 73.75 95 HIS A CA 1
ATOM 673 C C . HIS A 1 95 ? 3.916 6.855 -13.214 1.00 73.75 95 HIS A C 1
ATOM 675 O O . HIS A 1 95 ? 3.264 6.438 -12.256 1.00 73.75 95 HIS A O 1
ATOM 681 N N . PHE A 1 96 ? 5.235 6.651 -13.288 1.00 81.62 96 PHE A N 1
ATOM 682 C CA . PHE A 1 96 ? 5.922 5.804 -12.303 1.00 81.62 96 PHE A CA 1
ATOM 683 C C . PHE A 1 96 ? 5.995 6.457 -10.916 1.00 81.62 96 PHE A C 1
ATOM 685 O O . PHE A 1 96 ? 5.840 5.774 -9.896 1.00 81.62 96 PHE A O 1
ATOM 692 N N . MET A 1 97 ? 6.126 7.788 -10.859 1.00 78.38 97 MET A N 1
ATOM 693 C CA . MET A 1 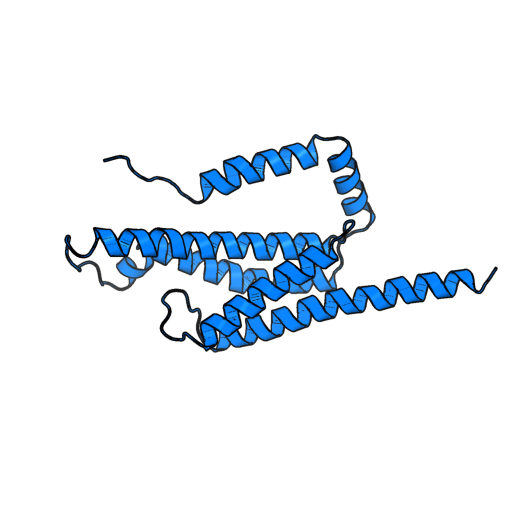97 ? 5.974 8.529 -9.605 1.00 78.38 97 MET A CA 1
ATOM 694 C C . MET A 1 97 ? 4.568 8.415 -9.021 1.00 78.38 97 MET A C 1
ATOM 696 O O . MET A 1 97 ? 4.436 8.209 -7.814 1.00 78.38 97 MET A O 1
ATOM 700 N N . PHE A 1 98 ? 3.524 8.496 -9.850 1.00 81.88 98 PHE A N 1
ATOM 701 C CA . PHE A 1 98 ? 2.150 8.316 -9.390 1.00 81.88 98 PHE A CA 1
ATOM 702 C C . PHE A 1 98 ? 1.939 6.924 -8.786 1.00 81.88 98 PHE A C 1
ATOM 704 O O . PHE A 1 98 ? 1.405 6.822 -7.685 1.00 81.88 98 PHE A O 1
ATOM 711 N N . VAL A 1 99 ? 2.426 5.859 -9.437 1.00 86.69 99 VAL A N 1
ATOM 712 C CA . VAL A 1 99 ? 2.330 4.487 -8.901 1.00 86.69 99 VAL A CA 1
ATOM 713 C C . VAL A 1 99 ? 3.096 4.346 -7.577 1.00 86.69 99 VAL A C 1
ATOM 715 O O . VAL A 1 99 ? 2.608 3.713 -6.644 1.00 86.69 99 VAL A O 1
ATOM 718 N N . THR A 1 100 ? 4.259 4.989 -7.450 1.00 86.88 100 THR A N 1
ATOM 719 C CA . THR A 1 100 ? 5.031 4.994 -6.196 1.00 86.88 100 THR A CA 1
ATOM 720 C C . THR A 1 100 ? 4.273 5.702 -5.066 1.00 86.88 100 THR A C 1
ATOM 722 O O . THR A 1 100 ? 4.169 5.174 -3.960 1.00 86.88 100 THR A O 1
ATOM 725 N N . GLY A 1 101 ? 3.691 6.875 -5.336 1.00 84.75 101 GLY A N 1
ATOM 726 C CA . GLY A 1 101 ? 2.854 7.590 -4.366 1.00 84.75 101 GLY A CA 1
ATOM 727 C C . GLY A 1 101 ? 1.583 6.818 -4.003 1.00 84.75 101 GLY A C 1
ATOM 728 O O . GLY A 1 101 ? 1.185 6.784 -2.840 1.00 84.75 101 GLY A O 1
ATOM 729 N N . TRP A 1 102 ? 0.986 6.134 -4.979 1.00 89.94 102 TRP A N 1
ATOM 730 C CA . TRP A 1 102 ? -0.167 5.259 -4.790 1.00 89.94 102 TRP A CA 1
ATOM 731 C C . TRP A 1 102 ? 0.141 4.104 -3.826 1.00 89.94 102 TRP A C 1
ATOM 733 O O . TRP A 1 102 ? -0.655 3.859 -2.922 1.00 89.94 102 TRP A O 1
ATOM 743 N N . ILE A 1 103 ? 1.318 3.470 -3.924 1.00 92.19 103 ILE A N 1
ATOM 744 C CA . ILE A 1 103 ? 1.768 2.434 -2.973 1.00 92.19 103 ILE A CA 1
ATOM 745 C C . ILE A 1 103 ? 1.822 2.983 -1.544 1.00 92.19 103 ILE A C 1
ATOM 747 O O . ILE A 1 103 ? 1.293 2.364 -0.620 1.00 92.19 103 ILE A O 1
ATOM 751 N N . VAL A 1 104 ? 2.430 4.158 -1.355 1.00 90.12 104 VAL A N 1
ATOM 752 C CA . VAL A 1 104 ? 2.507 4.807 -0.036 1.00 90.12 104 VAL A CA 1
ATOM 753 C C . VAL A 1 104 ? 1.104 5.105 0.499 1.00 90.12 104 VAL A C 1
ATOM 755 O O . VAL A 1 104 ? 0.834 4.862 1.674 1.00 90.12 104 VAL A O 1
ATOM 758 N N . GLY A 1 105 ? 0.196 5.568 -0.363 1.00 89.19 105 GLY A N 1
ATOM 759 C CA . GLY A 1 105 ? -1.208 5.795 -0.022 1.00 89.19 105 GLY A CA 1
ATOM 760 C C . GLY A 1 105 ? -1.927 4.521 0.426 1.00 89.19 105 GLY A C 1
ATOM 761 O O . GLY A 1 105 ? -2.573 4.528 1.470 1.00 89.19 105 GLY A O 1
ATOM 762 N N . VAL A 1 106 ? -1.770 3.414 -0.306 1.00 93.25 106 VAL A N 1
ATOM 763 C CA . VAL A 1 106 ? -2.343 2.104 0.051 1.00 93.25 106 VAL A CA 1
ATOM 764 C C . VAL A 1 106 ? -1.834 1.634 1.412 1.00 93.25 106 VAL A C 1
ATOM 766 O O . VAL A 1 106 ? -2.636 1.231 2.254 1.00 93.25 106 VAL A O 1
ATOM 769 N N . LEU A 1 107 ? -0.524 1.724 1.663 1.00 95.00 107 LEU A N 1
ATOM 770 C CA . LEU A 1 107 ? 0.053 1.342 2.954 1.00 95.00 107 LEU A CA 1
ATOM 771 C C . LEU A 1 107 ? -0.444 2.251 4.082 1.00 95.00 107 LEU A C 1
ATOM 773 O O . LEU A 1 107 ? -0.806 1.755 5.144 1.00 95.00 107 LEU A O 1
ATOM 777 N N . GLY A 1 108 ? -0.531 3.561 3.847 1.00 91.81 108 GLY A N 1
ATOM 778 C CA . GLY A 1 108 ? -1.073 4.515 4.815 1.00 91.81 108 GLY A CA 1
ATOM 779 C C . GLY A 1 108 ? -2.538 4.242 5.161 1.00 91.81 108 GLY A C 1
ATOM 780 O O . GLY A 1 108 ? -2.895 4.213 6.336 1.00 91.81 108 GLY A O 1
ATOM 781 N N . LEU A 1 109 ? -3.380 3.978 4.158 1.00 92.38 109 LEU A N 1
ATOM 782 C CA . LEU A 1 109 ? -4.787 3.616 4.350 1.00 92.38 109 LEU A CA 1
ATOM 783 C C . LEU A 1 109 ? -4.939 2.266 5.056 1.00 92.38 109 LEU A C 1
ATOM 785 O O . LEU A 1 109 ? -5.785 2.130 5.936 1.00 92.38 109 LEU A O 1
ATOM 789 N N . GLY A 1 110 ? -4.096 1.290 4.715 1.00 93.88 110 GLY A N 1
ATOM 790 C CA . GLY A 1 110 ? -4.056 -0.002 5.389 1.00 93.88 110 GLY A CA 1
ATOM 791 C C . GLY A 1 110 ? -3.683 0.132 6.865 1.00 93.88 110 GLY A C 1
ATOM 792 O O . GLY A 1 110 ? -4.364 -0.419 7.731 1.00 93.88 110 GLY A O 1
ATOM 793 N N . LEU A 1 111 ? -2.647 0.915 7.175 1.00 93.44 111 LEU A N 1
ATOM 794 C CA . LEU A 1 111 ? -2.245 1.214 8.552 1.00 93.44 111 LEU A CA 1
ATOM 795 C C . LEU A 1 111 ? -3.355 1.949 9.307 1.00 93.44 111 LEU A C 1
ATOM 797 O O . LEU A 1 111 ? -3.689 1.559 10.422 1.00 93.44 111 LEU A O 1
ATOM 801 N N . LEU A 1 112 ? -3.983 2.953 8.689 1.00 90.56 112 LEU A N 1
ATOM 802 C CA . LEU A 1 112 ? -5.105 3.673 9.287 1.00 90.56 112 LEU A CA 1
ATOM 803 C C . LEU A 1 112 ? -6.281 2.734 9.586 1.00 90.56 112 LEU A C 1
ATOM 805 O O . LEU A 1 112 ? -6.854 2.799 10.666 1.00 90.56 112 LEU A O 1
ATOM 809 N N . ALA A 1 113 ? -6.603 1.822 8.667 1.00 91.62 113 ALA A N 1
ATOM 810 C CA . ALA A 1 113 ? -7.616 0.796 8.886 1.00 91.62 113 ALA A CA 1
ATOM 811 C C . ALA A 1 113 ? -7.250 -0.144 10.046 1.00 91.62 113 ALA A C 1
ATOM 813 O O . ALA A 1 113 ? -8.105 -0.467 10.864 1.00 91.62 113 ALA A O 1
ATOM 814 N N . SER A 1 114 ? -5.976 -0.536 10.149 1.00 91.94 114 SER A N 1
ATOM 815 C CA . SER A 1 114 ? -5.455 -1.383 11.236 1.00 91.94 114 SER A CA 1
ATOM 816 C C . SER A 1 114 ? -5.603 -0.734 12.609 1.00 91.94 114 SER A C 1
ATOM 818 O O . SER A 1 114 ? -5.811 -1.423 13.599 1.00 91.94 114 SER A O 1
ATOM 820 N N . LEU A 1 115 ? -5.463 0.587 12.667 1.00 90.06 115 LEU A N 1
ATOM 821 C CA . LEU A 1 115 ? -5.532 1.378 13.892 1.00 90.06 115 LEU A CA 1
ATOM 822 C C . LEU A 1 115 ? -6.974 1.652 14.350 1.00 90.06 115 LEU A C 1
ATOM 824 O O . LEU A 1 115 ? -7.185 2.101 15.467 1.00 90.06 115 LEU A O 1
ATOM 828 N N . GLN A 1 116 ? -7.955 1.377 13.490 1.00 87.25 116 GLN A N 1
ATOM 829 C CA . GLN A 1 116 ? -9.386 1.478 13.773 1.00 87.25 116 GLN A CA 1
ATOM 830 C C . GLN A 1 116 ? -9.898 2.810 14.388 1.00 87.25 116 GLN A C 1
ATOM 832 O O . GLN A 1 116 ? -10.840 2.762 15.180 1.00 87.25 116 GLN A O 1
ATOM 837 N N . PRO A 1 117 ? -9.396 4.012 14.013 1.00 82.75 117 PRO A N 1
ATOM 838 C CA . PRO A 1 117 ? -10.006 5.265 14.471 1.00 82.75 117 PRO A CA 1
ATOM 839 C C . PRO A 1 117 ? -11.437 5.430 13.938 1.00 82.75 117 PRO A C 1
ATOM 841 O O . PRO A 1 117 ? -11.858 4.734 13.010 1.00 82.75 117 PRO A O 1
ATOM 844 N N . ALA A 1 118 ? -12.192 6.405 14.445 1.00 79.69 118 ALA A N 1
ATOM 845 C CA . ALA A 1 118 ? -13.518 6.718 13.907 1.00 79.69 118 ALA A CA 1
ATOM 846 C C . ALA A 1 118 ? -13.506 6.837 12.361 1.00 79.69 118 ALA A C 1
ATOM 848 O O . ALA A 1 118 ? -12.754 7.618 11.779 1.00 79.69 118 ALA A O 1
ATOM 849 N N . GLY A 1 119 ? -14.332 6.030 11.681 1.00 80.94 119 GLY A N 1
ATOM 850 C CA . GLY A 1 119 ? -14.410 5.998 10.212 1.00 80.94 119 GLY A CA 1
ATOM 851 C C . GLY A 1 119 ? -13.367 5.125 9.492 1.00 80.94 119 GLY A C 1
ATOM 852 O O . GLY A 1 119 ? -13.351 5.108 8.261 1.00 80.94 119 GLY A O 1
ATOM 853 N N . TRP A 1 120 ? -12.549 4.348 10.213 1.00 87.69 120 TRP A N 1
ATOM 854 C CA . TRP A 1 120 ? -11.483 3.484 9.668 1.00 87.69 120 TRP A CA 1
ATOM 855 C C . TRP A 1 120 ? -11.902 2.557 8.520 1.00 87.69 120 TRP A C 1
ATOM 857 O O . TRP A 1 120 ? -11.093 2.205 7.661 1.00 87.69 120 TRP A O 1
ATOM 867 N N . ARG A 1 121 ? -13.180 2.180 8.470 1.00 88.50 121 ARG A N 1
ATOM 868 C CA . ARG A 1 121 ? -13.748 1.313 7.429 1.00 88.50 121 ARG A CA 1
ATOM 869 C C . ARG A 1 121 ? -13.599 1.909 6.039 1.00 88.50 121 ARG A C 1
ATOM 871 O O . ARG A 1 121 ? -13.321 1.188 5.088 1.00 88.50 121 ARG A O 1
ATOM 878 N N . LEU A 1 122 ? -13.775 3.226 5.923 1.00 89.25 122 LEU A N 1
ATOM 879 C CA . LEU A 1 122 ? -13.620 3.907 4.646 1.00 89.25 122 LEU A CA 1
ATOM 880 C C . LEU A 1 122 ? -12.176 3.777 4.151 1.00 89.25 122 LEU A C 1
ATOM 882 O O . LEU A 1 122 ? -11.958 3.520 2.972 1.00 89.25 122 LEU A O 1
ATOM 886 N N . ALA A 1 123 ? -11.196 3.859 5.056 1.00 91.69 123 ALA A N 1
ATOM 887 C CA . ALA A 1 123 ? -9.797 3.632 4.713 1.00 91.69 123 ALA A CA 1
ATOM 888 C C . ALA A 1 123 ? -9.548 2.189 4.247 1.00 91.69 123 ALA A C 1
ATOM 890 O O . ALA A 1 123 ? -8.857 1.989 3.249 1.00 91.69 123 ALA A O 1
ATOM 891 N N . ALA A 1 124 ? -10.164 1.200 4.907 1.00 93.94 124 ALA A N 1
ATOM 892 C CA . ALA A 1 124 ? -10.053 -0.204 4.511 1.00 93.94 124 ALA A CA 1
ATOM 893 C C . ALA A 1 124 ? -10.602 -0.448 3.095 1.00 93.94 124 ALA A C 1
ATOM 895 O O . ALA A 1 124 ? -9.929 -1.049 2.256 1.00 93.94 124 ALA A O 1
ATOM 896 N N . TRP A 1 125 ? -11.797 0.079 2.815 1.00 96.00 125 TRP A N 1
ATOM 897 C CA . TRP A 1 125 ? -12.437 -0.019 1.505 1.00 96.00 125 TRP A CA 1
ATOM 898 C C . TRP A 1 125 ? -11.650 0.699 0.416 1.00 96.00 125 TRP A C 1
ATOM 900 O O . TRP A 1 125 ? -11.419 0.109 -0.634 1.00 96.00 125 TRP A O 1
ATOM 910 N N . ILE A 1 126 ? -11.210 1.939 0.650 1.00 93.94 126 ILE A N 1
ATOM 911 C CA . ILE A 1 126 ? -10.423 2.687 -0.337 1.00 93.94 126 ILE A CA 1
ATOM 912 C C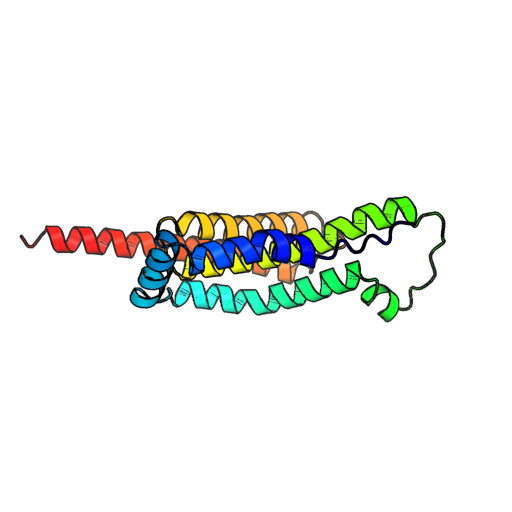 . ILE A 1 126 ? -9.100 1.962 -0.604 1.00 93.94 126 ILE A C 1
ATOM 914 O O . ILE A 1 126 ? -8.773 1.718 -1.762 1.00 93.94 126 ILE A O 1
ATOM 918 N N . GLY A 1 127 ? -8.368 1.559 0.441 1.00 93.00 127 GLY A N 1
ATOM 919 C CA . GLY A 1 127 ? -7.090 0.858 0.297 1.00 93.00 127 GLY A CA 1
ATOM 920 C C . GLY A 1 127 ? -7.228 -0.462 -0.467 1.00 93.00 127 GLY A C 1
ATOM 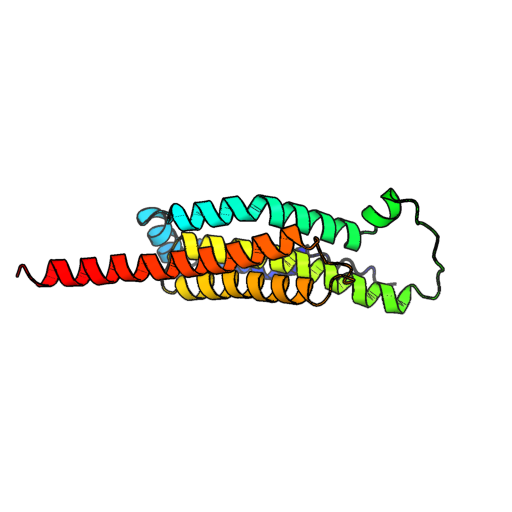921 O O . GLY A 1 127 ? -6.502 -0.695 -1.433 1.00 93.00 127 GLY A O 1
ATOM 922 N N . GLY A 1 128 ? -8.204 -1.295 -0.093 1.00 95.25 128 GLY A N 1
ATOM 923 C CA . GLY A 1 128 ? -8.485 -2.553 -0.786 1.00 95.25 128 GLY A CA 1
ATOM 924 C C . GLY A 1 128 ? -8.960 -2.349 -2.227 1.00 95.25 128 GLY A C 1
ATOM 925 O O . GLY A 1 128 ? -8.429 -2.976 -3.144 1.00 95.25 128 GLY A O 1
ATOM 926 N N . ALA A 1 129 ? -9.909 -1.438 -2.461 1.00 93.81 129 ALA A N 1
ATOM 927 C CA . ALA A 1 129 ? -10.437 -1.155 -3.795 1.00 93.81 129 ALA A CA 1
ATOM 928 C C . ALA A 1 129 ? -9.364 -0.601 -4.736 1.00 93.81 129 ALA A C 1
ATOM 930 O O . ALA A 1 129 ? -9.307 -1.007 -5.894 1.00 93.81 129 ALA A O 1
ATOM 931 N N . MET A 1 130 ? -8.483 0.274 -4.243 1.00 93.62 130 MET A N 1
ATOM 932 C CA . MET A 1 130 ? -7.346 0.777 -5.012 1.00 93.62 130 MET A CA 1
ATOM 933 C C . MET A 1 130 ? -6.492 -0.382 -5.527 1.00 93.62 130 MET A C 1
ATOM 935 O O . MET A 1 130 ? -6.247 -0.457 -6.733 1.00 93.62 130 MET A O 1
ATOM 939 N N . VAL A 1 131 ? -6.078 -1.299 -4.643 1.00 96.31 131 VAL A N 1
ATOM 940 C CA . VAL A 1 131 ? -5.259 -2.468 -5.015 1.00 96.31 131 VAL A CA 1
ATOM 941 C C . VAL A 1 131 ? -5.998 -3.373 -5.995 1.00 96.31 131 VAL A C 1
ATOM 943 O O . VAL A 1 131 ? -5.427 -3.756 -7.016 1.00 96.31 131 VAL A O 1
ATOM 946 N N . GLY A 1 132 ? -7.272 -3.666 -5.730 1.00 96.12 132 GLY A N 1
ATOM 947 C CA . GLY A 1 132 ? -8.095 -4.511 -6.593 1.00 96.12 132 GLY A CA 1
ATOM 948 C C . GLY A 1 132 ? -8.253 -3.942 -8.004 1.00 96.12 132 GLY A C 1
ATOM 949 O O . GLY A 1 132 ? -8.007 -4.647 -8.979 1.00 96.12 132 GLY A O 1
ATOM 950 N N . VAL A 1 133 ? -8.606 -2.658 -8.132 1.00 93.94 133 VAL A N 1
ATOM 951 C CA . VAL A 1 133 ? -8.773 -1.990 -9.435 1.00 93.94 133 VAL A CA 1
ATOM 952 C C . VAL A 1 133 ? -7.458 -1.951 -10.205 1.00 93.94 133 VAL A C 1
ATOM 954 O O . VAL A 1 133 ? -7.443 -2.271 -11.394 1.00 93.94 133 VAL A O 1
ATOM 957 N N . TYR A 1 134 ? -6.354 -1.608 -9.537 1.00 92.62 134 TYR A N 1
ATOM 958 C CA . TYR A 1 134 ? -5.035 -1.605 -10.163 1.00 92.62 134 TYR A CA 1
ATOM 959 C C . TYR A 1 134 ? -4.665 -2.999 -10.694 1.00 92.62 134 TYR A C 1
ATOM 961 O O . TYR A 1 134 ? -4.308 -3.138 -11.863 1.00 92.62 134 TYR A O 1
ATOM 969 N N . ALA A 1 135 ? -4.809 -4.038 -9.869 1.00 95.62 135 ALA A N 1
ATOM 970 C CA . ALA A 1 135 ? -4.436 -5.400 -10.234 1.00 95.62 135 ALA A CA 1
ATOM 971 C C . ALA A 1 135 ? -5.309 -5.970 -11.365 1.00 95.62 135 ALA A C 1
ATOM 973 O O . ALA A 1 135 ? -4.793 -6.597 -12.291 1.00 95.62 135 ALA A O 1
ATOM 974 N N . LEU A 1 136 ? -6.620 -5.710 -11.339 1.00 95.56 136 LEU A N 1
ATOM 975 C CA . LEU A 1 136 ? -7.529 -6.087 -12.425 1.00 95.56 136 LEU A CA 1
ATOM 976 C C . LEU A 1 136 ? -7.177 -5.360 -13.727 1.00 95.56 136 LEU A C 1
ATOM 978 O O . LEU A 1 136 ? -7.096 -5.991 -14.779 1.00 95.56 136 LEU A O 1
ATOM 982 N N . GLY A 1 137 ? -6.902 -4.055 -13.657 1.00 91.69 137 GLY A N 1
ATOM 983 C CA . GLY A 1 137 ? -6.437 -3.280 -14.806 1.00 91.69 137 GLY A CA 1
ATOM 984 C C . GLY A 1 137 ? -5.130 -3.829 -15.383 1.00 91.69 137 GLY A C 1
ATOM 985 O O . GLY A 1 137 ? -5.009 -3.988 -16.595 1.00 91.69 137 GLY A O 1
ATOM 986 N N . ALA A 1 138 ? -4.179 -4.200 -14.524 1.00 91.56 138 ALA A N 1
ATOM 987 C CA . ALA A 1 138 ? -2.911 -4.791 -14.934 1.00 91.56 138 ALA A CA 1
ATOM 988 C C . ALA A 1 138 ? -3.083 -6.185 -15.573 1.00 91.56 138 ALA A C 1
ATOM 990 O O . ALA A 1 138 ? -2.378 -6.513 -16.523 1.00 91.56 138 ALA A O 1
ATOM 991 N N . ILE A 1 139 ? -4.048 -7.001 -15.139 1.00 96.00 139 ILE A N 1
ATOM 992 C CA . ILE A 1 139 ? -4.368 -8.275 -15.814 1.00 96.00 139 ILE A CA 1
ATOM 993 C C . ILE A 1 139 ? -4.894 -8.031 -17.235 1.00 96.00 139 ILE A C 1
ATOM 995 O O . ILE A 1 139 ? -4.523 -8.751 -18.160 1.00 96.00 139 ILE A O 1
ATOM 999 N N . LEU A 1 140 ? -5.728 -7.004 -17.417 1.00 94.56 140 LEU A N 1
ATOM 1000 C CA . LEU A 1 140 ? -6.294 -6.639 -18.720 1.00 94.56 140 LEU A CA 1
ATOM 1001 C C . LEU A 1 140 ? -5.282 -5.934 -19.640 1.00 94.56 140 LEU A C 1
ATOM 1003 O O . LEU A 1 140 ? -5.464 -5.927 -20.856 1.00 94.56 140 LEU A O 1
ATOM 1007 N N . ALA A 1 141 ? -4.208 -5.375 -19.077 1.00 91.31 141 ALA A N 1
ATOM 1008 C CA . ALA A 1 141 ? -3.145 -4.673 -19.794 1.00 91.31 141 ALA A CA 1
ATOM 1009 C C . ALA A 1 141 ? -1.755 -5.292 -19.513 1.00 91.31 141 ALA A C 1
ATOM 1011 O O . ALA A 1 141 ? -0.891 -4.646 -18.906 1.00 91.31 141 ALA A O 1
ATOM 1012 N N . PRO A 1 142 ? -1.487 -6.531 -19.974 1.00 90.88 142 PRO A N 1
ATOM 1013 C CA . PRO A 1 142 ? -0.241 -7.245 -19.679 1.00 90.88 142 PRO A CA 1
ATOM 1014 C C . PRO A 1 142 ? 1.017 -6.556 -20.232 1.00 90.88 142 PRO A C 1
ATOM 1016 O O . PRO A 1 142 ? 2.098 -6.740 -19.686 1.00 90.88 142 PRO A O 1
ATOM 1019 N N . ALA A 1 143 ? 0.882 -5.741 -21.283 1.00 86.25 143 ALA A N 1
ATOM 1020 C CA . ALA A 1 143 ? 1.989 -5.012 -21.905 1.00 86.25 143 ALA A CA 1
ATOM 1021 C C . ALA A 1 143 ? 2.300 -3.650 -21.245 1.00 86.25 143 ALA A C 1
ATOM 1023 O O . ALA A 1 143 ? 3.189 -2.937 -21.707 1.00 86.25 143 ALA A O 1
ATOM 1024 N N . ALA A 1 144 ? 1.565 -3.247 -20.202 1.00 83.56 144 ALA A N 1
ATOM 1025 C CA . ALA A 1 144 ? 1.814 -1.975 -19.529 1.00 83.56 144 ALA A CA 1
ATOM 1026 C C . ALA A 1 144 ? 3.184 -1.975 -18.828 1.00 83.56 144 ALA A C 1
ATOM 1028 O O . ALA A 1 144 ? 3.516 -2.905 -18.099 1.00 83.56 144 ALA A O 1
ATOM 1029 N N . ALA A 1 145 ? 3.955 -0.894 -18.985 1.00 81.62 145 ALA A N 1
ATOM 1030 C CA . ALA A 1 145 ? 5.307 -0.783 -18.422 1.00 81.62 145 ALA A CA 1
ATOM 1031 C C . ALA A 1 145 ? 5.350 -0.890 -16.885 1.00 81.62 145 ALA A C 1
ATOM 1033 O O . ALA A 1 145 ? 6.346 -1.313 -16.314 1.00 81.62 145 ALA A O 1
ATOM 1034 N N . SER A 1 146 ? 4.262 -0.518 -16.210 1.00 82.50 146 SER A N 1
ATOM 1035 C CA . SER A 1 146 ? 4.111 -0.619 -14.758 1.00 82.50 146 SER A CA 1
ATOM 1036 C C . SER A 1 146 ? 3.452 -1.924 -14.315 1.00 82.50 146 SER A C 1
ATOM 1038 O O . SER A 1 146 ? 2.774 -1.910 -13.296 1.00 82.50 146 SER A O 1
ATOM 1040 N N . ASN A 1 147 ? 3.514 -3.002 -15.096 1.00 90.81 147 ASN A N 1
ATOM 1041 C CA . ASN A 1 147 ? 2.865 -4.265 -14.757 1.00 90.81 147 ASN A CA 1
ATOM 1042 C C . ASN A 1 147 ? 3.851 -5.211 -14.046 1.00 90.81 147 ASN A C 1
ATOM 1044 O O . ASN A 1 147 ? 4.827 -5.628 -14.668 1.00 90.81 147 ASN A O 1
ATOM 1048 N N . PRO A 1 148 ? 3.606 -5.600 -12.782 1.00 90.56 148 PRO A N 1
ATOM 1049 C CA . PRO A 1 148 ? 4.497 -6.496 -12.038 1.00 90.56 148 PRO A CA 1
ATOM 1050 C C . PRO A 1 148 ? 4.350 -7.979 -12.431 1.00 90.56 148 PRO A C 1
ATOM 1052 O O . PRO A 1 148 ? 5.041 -8.840 -11.887 1.00 90.56 148 PRO A O 1
ATOM 1055 N N . GLY A 1 149 ? 3.454 -8.296 -13.370 1.00 93.94 149 GLY A N 1
ATOM 1056 C CA . GLY A 1 149 ? 3.218 -9.640 -13.884 1.00 93.94 149 GLY A CA 1
ATOM 1057 C C . GLY A 1 149 ? 1.988 -10.329 -13.288 1.00 93.94 149 GLY A C 1
ATOM 1058 O O . GLY A 1 149 ? 1.439 -9.939 -12.256 1.00 93.94 149 GLY A O 1
ATOM 1059 N N . LEU A 1 150 ? 1.545 -11.396 -13.960 1.00 95.88 150 LEU A N 1
ATOM 1060 C CA . LEU A 1 150 ? 0.272 -12.069 -13.675 1.00 95.88 150 LEU A CA 1
ATOM 1061 C C . LEU A 1 150 ? 0.160 -12.575 -12.231 1.00 95.88 150 LEU A C 1
ATOM 1063 O O . LEU A 1 150 ? -0.853 -12.332 -11.581 1.00 95.88 150 LEU A O 1
ATOM 1067 N N . LEU A 1 151 ? 1.186 -13.263 -11.721 1.00 96.94 151 LEU A N 1
ATOM 1068 C CA . LEU A 1 151 ? 1.149 -13.837 -10.370 1.00 96.94 151 LEU A CA 1
ATOM 1069 C C . LEU A 1 151 ? 1.014 -12.758 -9.292 1.00 96.94 151 LEU A C 1
ATOM 1071 O O . LEU A 1 151 ? 0.242 -12.933 -8.351 1.00 96.94 151 LEU A O 1
ATOM 1075 N N . TRP A 1 152 ? 1.715 -11.633 -9.455 1.00 96.88 152 TRP A N 1
ATOM 1076 C CA . TRP A 1 152 ? 1.603 -10.498 -8.542 1.00 96.88 152 TRP A CA 1
ATOM 1077 C C . TRP A 1 152 ? 0.186 -9.926 -8.568 1.00 96.88 152 TRP A C 1
ATOM 1079 O O . TRP A 1 152 ? -0.421 -9.736 -7.517 1.00 96.88 152 TRP A O 1
ATOM 1089 N N . ASN A 1 153 ? -0.381 -9.725 -9.762 1.00 97.44 153 ASN A N 1
ATOM 1090 C CA . ASN A 1 153 ? -1.724 -9.162 -9.897 1.00 97.44 153 ASN A CA 1
ATOM 1091 C C . ASN A 1 153 ? -2.799 -10.087 -9.310 1.00 97.44 153 ASN A C 1
ATOM 1093 O O . ASN A 1 153 ? -3.703 -9.620 -8.623 1.00 97.44 153 ASN A O 1
ATOM 1097 N N . LEU A 1 154 ? -2.689 -11.404 -9.507 1.00 97.94 154 LEU A N 1
ATOM 1098 C CA . LEU A 1 154 ? -3.605 -12.362 -8.882 1.00 97.94 154 LEU A CA 1
ATOM 1099 C C . LEU A 1 154 ? -3.507 -12.320 -7.352 1.00 97.94 154 LEU A C 1
ATOM 1101 O O . LEU A 1 154 ? -4.533 -12.257 -6.675 1.00 97.94 154 LEU A O 1
ATOM 1105 N N . ALA A 1 155 ? -2.288 -12.294 -6.806 1.00 97.62 155 ALA A N 1
ATOM 1106 C CA . ALA A 1 155 ? -2.078 -12.163 -5.368 1.00 97.62 155 ALA A CA 1
ATOM 1107 C C . ALA A 1 155 ? -2.652 -10.844 -4.822 1.00 97.62 155 ALA A C 1
ATOM 1109 O O . ALA A 1 155 ? -3.272 -10.841 -3.761 1.00 97.62 155 ALA A O 1
ATOM 1110 N N . ALA A 1 156 ? -2.510 -9.742 -5.561 1.00 97.50 156 ALA A N 1
ATOM 1111 C CA . ALA A 1 156 ? -3.052 -8.439 -5.193 1.00 97.50 156 ALA A CA 1
ATOM 1112 C C . ALA A 1 156 ? -4.591 -8.415 -5.191 1.00 97.50 156 ALA A C 1
ATOM 1114 O O . ALA A 1 156 ? -5.185 -7.865 -4.265 1.00 97.50 156 ALA A O 1
ATOM 1115 N N . VAL A 1 157 ? -5.248 -9.063 -6.162 1.00 98.19 157 VAL A N 1
ATOM 1116 C CA . VAL A 1 157 ? -6.714 -9.232 -6.158 1.00 98.19 157 VAL A CA 1
ATOM 1117 C C . VAL A 1 157 ? -7.162 -10.031 -4.935 1.00 98.19 157 VAL A C 1
ATOM 1119 O O . VAL A 1 157 ? -8.073 -9.606 -4.225 1.00 98.19 157 VAL A O 1
ATOM 1122 N N . VAL A 1 158 ? -6.507 -11.162 -4.654 1.00 98.25 158 VAL A N 1
ATOM 1123 C CA . VAL A 1 158 ? -6.818 -11.986 -3.476 1.00 98.25 158 VAL A CA 1
ATOM 1124 C C . VAL A 1 158 ? -6.631 -11.178 -2.194 1.00 98.25 158 VAL A C 1
ATOM 1126 O O . VAL A 1 158 ? -7.521 -11.167 -1.346 1.00 98.25 158 VAL A O 1
ATOM 1129 N N . TRP A 1 159 ? -5.517 -10.458 -2.066 1.00 98.25 159 TRP A N 1
ATOM 1130 C CA . TRP A 1 159 ? -5.250 -9.618 -0.905 1.00 98.25 159 TRP A CA 1
ATOM 1131 C C . TRP A 1 159 ? -6.315 -8.533 -0.727 1.00 98.25 159 TRP A C 1
ATOM 1133 O O . TRP A 1 159 ? -6.810 -8.364 0.382 1.00 98.25 159 TRP A O 1
ATOM 1143 N N . ALA A 1 160 ? -6.721 -7.845 -1.798 1.00 97.88 160 ALA A N 1
ATOM 1144 C CA . ALA A 1 160 ? -7.749 -6.807 -1.736 1.00 97.88 160 ALA A CA 1
ATOM 1145 C C . ALA A 1 160 ? -9.081 -7.350 -1.196 1.00 97.88 160 ALA A C 1
ATOM 1147 O O . ALA A 1 160 ? -9.689 -6.743 -0.313 1.00 97.88 160 ALA A O 1
ATOM 1148 N N . VAL A 1 161 ? -9.506 -8.522 -1.680 1.00 97.94 161 VAL A N 1
ATOM 1149 C CA . VAL A 1 161 ? -10.725 -9.195 -1.210 1.00 97.94 161 VAL A CA 1
ATOM 1150 C C . VAL A 1 161 ? -10.590 -9.619 0.251 1.00 97.94 161 VAL A C 1
ATOM 1152 O O . VAL A 1 161 ? -11.488 -9.357 1.046 1.00 97.94 161 VAL A O 1
ATOM 1155 N N . VAL A 1 162 ? -9.469 -10.244 0.623 1.00 97.75 162 VAL A N 1
ATOM 1156 C CA . VAL A 1 162 ? -9.221 -10.704 1.998 1.00 97.75 162 VAL A CA 1
ATOM 1157 C C . VAL A 1 162 ? -9.157 -9.530 2.972 1.00 97.75 162 VAL A C 1
ATOM 1159 O O . VAL A 1 162 ? -9.729 -9.613 4.053 1.00 97.75 162 VAL A O 1
ATOM 1162 N N . PHE A 1 163 ? -8.508 -8.429 2.600 1.00 96.88 163 PHE A N 1
ATOM 1163 C CA . PHE A 1 163 ? -8.356 -7.252 3.450 1.00 96.88 163 PHE A CA 1
ATOM 1164 C C . PHE A 1 163 ? -9.695 -6.562 3.725 1.00 96.88 163 PHE A C 1
ATOM 1166 O O . PHE A 1 163 ? -10.032 -6.306 4.881 1.00 96.88 163 PHE A O 1
ATOM 1173 N N . VAL A 1 164 ? -10.499 -6.330 2.682 1.00 96.38 164 VAL A N 1
ATOM 1174 C CA . VAL A 1 164 ? -11.851 -5.770 2.837 1.00 96.38 164 VAL A CA 1
ATOM 1175 C C . VAL A 1 164 ? -12.763 -6.748 3.579 1.00 96.38 164 VAL A C 1
ATOM 1177 O O . VAL A 1 164 ? -13.506 -6.342 4.468 1.00 96.38 164 VAL A O 1
ATOM 1180 N N . GLY A 1 165 ? -12.672 -8.045 3.278 1.00 95.62 165 GLY A N 1
ATOM 1181 C CA . GLY A 1 165 ? -13.432 -9.084 3.972 1.00 95.62 165 GLY A CA 1
ATOM 1182 C C . GLY A 1 165 ? -13.124 -9.136 5.469 1.00 95.62 165 GLY A C 1
ATOM 1183 O O . GLY A 1 165 ? -14.047 -9.148 6.280 1.00 95.62 165 GLY A O 1
ATOM 1184 N N . ALA A 1 166 ? -11.845 -9.091 5.848 1.00 94.38 166 ALA A N 1
ATOM 1185 C CA . ALA A 1 166 ? -11.419 -9.030 7.244 1.00 94.38 166 ALA A CA 1
ATOM 1186 C C . ALA A 1 166 ? -11.954 -7.770 7.945 1.00 94.38 166 ALA A C 1
ATOM 1188 O O . ALA A 1 166 ? -12.475 -7.857 9.055 1.00 94.38 166 ALA A O 1
ATOM 1189 N N . ALA A 1 167 ? -11.904 -6.614 7.275 1.00 92.00 167 ALA A N 1
ATOM 1190 C CA . ALA A 1 167 ? -12.458 -5.368 7.802 1.00 92.00 167 ALA A CA 1
ATOM 1191 C C . ALA A 1 167 ? -13.983 -5.440 8.024 1.00 92.00 167 ALA A C 1
ATOM 1193 O O . ALA A 1 167 ? -14.502 -4.889 8.996 1.00 92.00 167 ALA A O 1
ATOM 1194 N N . GLU A 1 168 ? -14.716 -6.138 7.156 1.00 91.75 168 GLU A N 1
ATOM 1195 C CA . GLU A 1 168 ? -16.154 -6.344 7.328 1.00 91.75 168 GLU A CA 1
ATOM 1196 C C . GLU A 1 168 ? -16.480 -7.349 8.444 1.00 91.75 168 GLU A C 1
ATOM 1198 O O . GLU A 1 168 ? -17.446 -7.136 9.173 1.00 91.75 168 GLU A O 1
ATOM 1203 N N . MET A 1 169 ? -15.670 -8.392 8.652 1.00 87.94 169 MET A N 1
ATOM 1204 C CA . MET A 1 169 ? -15.887 -9.375 9.730 1.00 87.94 169 MET A CA 1
ATOM 1205 C C . MET A 1 169 ? -15.769 -8.759 11.130 1.00 87.94 169 MET A C 1
ATOM 1207 O O . MET A 1 169 ? -16.582 -9.061 12.005 1.00 87.94 169 MET A O 1
ATOM 1211 N N . GLU A 1 170 ? -14.828 -7.835 11.325 1.00 80.00 170 GLU A N 1
ATOM 1212 C CA . GLU A 1 170 ? -14.674 -7.077 12.577 1.00 80.00 170 GLU A CA 1
ATOM 1213 C C . GLU A 1 170 ? -15.938 -6.278 12.945 1.00 80.00 170 GLU A C 1
ATOM 1215 O O . GLU A 1 170 ? -16.248 -6.098 14.122 1.00 80.00 170 GLU A O 1
ATOM 1220 N N . ARG A 1 171 ? -16.742 -5.865 11.951 1.00 67.75 171 ARG A N 1
ATOM 1221 C CA . ARG A 1 171 ? -18.062 -5.252 12.190 1.00 67.75 171 ARG A CA 1
ATOM 1222 C C . ARG A 1 171 ? -18.982 -6.176 12.968 1.00 67.75 171 ARG A C 1
ATOM 1224 O O . ARG A 1 171 ? -19.610 -5.759 13.933 1.00 67.75 171 ARG A O 1
ATOM 1231 N N . GLY A 1 172 ? -19.090 -7.416 12.493 1.00 60.25 172 GLY A N 1
ATOM 1232 C CA . GLY A 1 172 ? -20.060 -8.371 13.008 1.00 60.25 172 GLY A CA 1
ATOM 1233 C C . GLY A 1 172 ? -19.766 -8.724 14.458 1.00 60.25 172 GLY A C 1
ATOM 1234 O O . GLY A 1 172 ? -20.696 -8.872 15.243 1.00 60.25 172 GLY A O 1
ATOM 1235 N N . LEU A 1 173 ? -18.487 -8.792 14.832 1.00 60.94 173 LEU A N 1
ATOM 1236 C CA . LEU A 1 173 ? -18.044 -9.064 16.201 1.00 60.94 173 LEU A CA 1
ATOM 1237 C C . LEU A 1 173 ? -18.307 -7.883 17.155 1.00 60.94 173 LEU A C 1
ATOM 1239 O O . LEU A 1 173 ? -18.745 -8.099 18.286 1.00 60.94 173 LEU A O 1
ATOM 1243 N N . GLY A 1 174 ? -18.116 -6.641 16.699 1.00 58.12 174 GLY A N 1
ATOM 1244 C CA . GLY A 1 174 ? -18.447 -5.438 17.477 1.00 58.12 174 GLY A CA 1
ATOM 1245 C C . GLY A 1 174 ? -19.955 -5.234 17.682 1.00 58.12 174 GLY A C 1
ATOM 1246 O O . GLY A 1 174 ? -20.403 -4.954 18.792 1.00 58.12 174 GLY 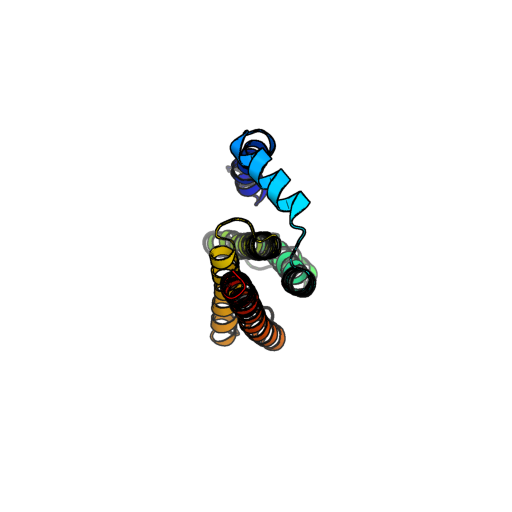A O 1
ATOM 1247 N N . ASP A 1 175 ? -20.759 -5.446 16.637 1.00 57.19 175 ASP A N 1
ATOM 1248 C CA . ASP A 1 175 ? -22.218 -5.268 16.707 1.00 57.19 175 ASP A CA 1
ATOM 1249 C C . ASP A 1 175 ? -22.888 -6.372 17.557 1.00 57.19 175 ASP A C 1
ATOM 1251 O O . ASP A 1 175 ? -23.843 -6.116 18.295 1.00 57.19 175 ASP A O 1
ATOM 1255 N N . SER A 1 176 ? -22.372 -7.605 17.500 1.00 55.28 176 SER A N 1
ATOM 1256 C CA . SER A 1 176 ? -22.905 -8.746 18.265 1.00 55.28 176 SER A CA 1
ATOM 1257 C C . SER A 1 176 ? -22.576 -8.688 19.762 1.00 55.28 176 SER A C 1
ATOM 1259 O O . SER A 1 176 ? -23.404 -9.080 20.587 1.00 55.28 176 SER A O 1
ATOM 1261 N N . THR A 1 177 ? -21.421 -8.137 20.142 1.00 54.59 177 THR A N 1
ATOM 1262 C CA . THR A 1 177 ? -21.066 -7.907 21.554 1.00 54.59 177 THR A CA 1
ATOM 1263 C C . THR A 1 177 ? -21.863 -6.759 22.184 1.00 54.59 177 THR A C 1
ATOM 1265 O O . THR A 1 177 ? -22.249 -6.864 23.349 1.00 54.59 177 THR A O 1
ATOM 1268 N N . ALA A 1 178 ? -22.201 -5.715 21.418 1.00 55.25 178 ALA A N 1
ATOM 1269 C CA . ALA A 1 178 ? -23.050 -4.613 21.881 1.00 55.25 178 ALA A CA 1
ATOM 1270 C C . ALA A 1 178 ? -24.515 -5.031 22.132 1.00 55.25 178 ALA A C 1
ATOM 1272 O O . ALA A 1 178 ? -25.147 -4.535 23.062 1.00 55.25 178 ALA A O 1
ATOM 1273 N N . TYR A 1 179 ? -25.055 -5.972 21.348 1.00 53.62 179 TYR A N 1
ATOM 1274 C CA . TYR A 1 179 ? -26.403 -6.517 21.573 1.00 53.62 179 TYR A CA 1
ATOM 1275 C C . TYR A 1 179 ? -26.468 -7.514 22.744 1.00 53.62 179 TYR A C 1
ATOM 1277 O O . TYR A 1 179 ? -27.479 -7.572 23.443 1.00 53.62 179 TYR A O 1
ATOM 1285 N N . GLY A 1 180 ? -25.401 -8.283 22.988 1.00 50.62 180 GLY A N 1
ATOM 1286 C CA . GLY A 1 180 ? -25.348 -9.264 24.079 1.00 50.62 180 GLY A CA 1
ATOM 1287 C C . GLY A 1 180 ? -25.301 -8.650 25.485 1.00 50.62 180 GLY A C 1
ATOM 1288 O O . GLY A 1 180 ? -25.820 -9.247 26.425 1.00 50.62 180 GLY A O 1
ATOM 1289 N N . SER A 1 181 ? -24.731 -7.451 25.643 1.00 54.38 181 SER A N 1
ATOM 1290 C CA . SER A 1 181 ? -24.655 -6.752 26.936 1.00 54.38 181 SER A CA 1
ATOM 1291 C C . SER A 1 181 ? -25.942 -6.006 27.315 1.00 54.38 181 SER A C 1
ATOM 1293 O O . SER A 1 181 ? -26.180 -5.774 28.498 1.00 54.38 181 SER A O 1
ATOM 1295 N N . GLY A 1 182 ? -26.802 -5.678 26.343 1.00 49.09 182 GLY A N 1
ATOM 1296 C CA . GLY A 1 182 ? -28.099 -5.026 26.574 1.00 49.09 182 GLY A CA 1
ATOM 1297 C C . GLY A 1 182 ? -29.227 -5.969 27.013 1.00 49.09 182 GLY A C 1
ATOM 1298 O O . GLY A 1 182 ? -30.257 -5.501 27.487 1.00 49.09 182 GLY A O 1
ATOM 1299 N N . ALA A 1 183 ? -29.049 -7.286 26.881 1.00 49.97 183 ALA A N 1
ATOM 1300 C CA . ALA A 1 183 ? -30.062 -8.290 27.227 1.00 49.97 183 ALA A CA 1
ATOM 1301 C C . ALA A 1 183 ? -29.965 -8.814 28.677 1.00 49.97 183 ALA A C 1
ATOM 1303 O O . ALA A 1 183 ? -30.747 -9.678 29.065 1.00 49.97 183 ALA A O 1
ATOM 1304 N N . ALA A 1 184 ? -29.011 -8.312 29.470 1.00 48.91 184 ALA A N 1
ATOM 1305 C CA . ALA A 1 184 ? -28.766 -8.732 30.854 1.00 48.91 184 ALA A CA 1
ATOM 1306 C C . ALA A 1 184 ? -29.129 -7.661 31.909 1.00 48.91 184 ALA A C 1
ATOM 1308 O O . ALA A 1 184 ? -28.667 -7.758 33.047 1.00 48.91 184 ALA A O 1
ATOM 1309 N N . GLY A 1 185 ? -29.910 -6.640 31.529 1.00 38.75 185 GLY A N 1
ATOM 1310 C CA . GLY A 1 185 ? -30.394 -5.568 32.412 1.00 38.75 185 GLY A CA 1
ATOM 1311 C C . GLY A 1 185 ? -31.794 -5.816 32.949 1.00 38.75 185 GLY A C 1
ATOM 1312 O O . GLY A 1 185 ? -32.661 -6.210 32.138 1.00 38.75 185 GLY A O 1
#

Radius of gyration: 20.6 Å; chains: 1; bounding box: 53×39×63 Å

pLDDT: mean 77.19, std 18.49, range [33.19, 98.25]

Foldseek 3Di:
DPPPPPAPCCVCVVPVVVVVVCLVPPPVSVVVVVLLVVVDFQPVLVVLLVVVLVVLVVLLVVLVCQLVCVVVVVVPNPDDDPPVCPPVNVVSNVVSSVSNVLSVLLSVLSVLLRSDDVPNLVSLLVSLVSLQVVLVVCVVVVPDPSRPDNVVSVVSNVSSCVSNVVSVVVVVVVVVVVVVVVVPD

Secondary structure (DSSP, 8-state):
-------SHHHIIIIIHHHHHHHHHSHHHHHHHHHHHHH---HHHHHHHHHHHHHHHHHHHHHHHHHTTHHHHHTT-----TTTHHHHHHHHHHHHHHHHHHHHHHHHHHHHHHH--TTHHHHHHHHHHHHHHHHHHHHH-TT-TT---HHHHHHHHHHHHHHHHHHHHHHHHHHHHHHHHGGG-

Sequence (185 aa):
AVTGSFALLPIIGFVGVPILLATLLHPSGRGLVAELTEAGPNKLLLGLVVLAAIPLLAFGAQQVGLQTGAIEAAHGHAGAGHDAEVHEAHVKYHHFMFVTGWIVGVLGLGLLASLQPAGWRLAAWIGGAMVGVYALGAILAPAAASNPGLLWNLAAVVWAVVFVGAAEMERGLGDSTAYGSGAAG